Protein AF-A0A833VYM0-F1 (afdb_monomer_lite)

Organism: NCBI:txid561572

pLDDT: mean 76.88, std 23.68, range [31.23, 98.25]

Foldseek 3Di:
DVLVLLVVLLVLLVVQCVVQQAHHDPCPDPSLLVNLVSLLVLLVLLLDPVSLVCLCVRPSSVVSLLVLLVCLLSYYLDPSSLSVLLSNLSSLLSNLQDPSSLVSCLVSPSLLVLQSQLPDPPHDPSSVLSSLSSVLSSLAVDDDVVSLVVNVVRHPLVSLVVQLPDPPVPSVVSSCVQNPPDDDDDSRSDHDDDDPPCSCVVVVVCCVVVVVVCVVVVVVVVVVVVVPDPVVPVVPPVPD

Radius of gyration: 19.09 Å; chains: 1; bounding box: 49×31×54 Å

Sequence (240 aa):
MIGEFLSITDGSFVAFINTYRNAFPPTCNVEYQFIIGLLGIVTNISATPEGREFLITDTNGKAFVQKMVKLMPTLPLSQGSLSLKRLMLMIFYNVSMNKTGLQYLFESRVSDVLDCYLRNNSLPDETQFLCLRVLQSMTYGLMNPKYIQDLTNTLPISRIENIATSNKNEMSAVAKQLAFPAEGHEFHILRLHRYHNDEISLAFVTLRTVEYRFALCSYKIKAIVRDNRFIGSILFNANS

Secondary structure (DSSP, 8-state):
-HHHHHHHHHHHHHHHHHHHTT-PPPTT-HHHHHHHHHHHHHHHHHHSHHHHHHHHHSHHHHHHHHHHHHHGGGS-SSHHHHHHHHHHHHHHHHHHTSHHHHHHHHHTTHHHHHHHHHT-TTS-HHHHHHHHHHHHHHHTT---HHHHHHHHHHS-HHHHHHHHTSS-HHHHHHHHHHH---SSSTT--------TTTTTHHHHHHHHHHHHHHHHHHHHHHHHHHSTTSHHHHHSSS--

Structure (mmCIF, N/CA/C/O backbone):
data_AF-A0A833VYM0-F1
#
_entry.id   AF-A0A833VYM0-F1
#
loop_
_atom_site.group_PDB
_atom_site.id
_atom_site.type_symbol
_atom_site.label_atom_id
_atom_site.label_alt_id
_atom_site.label_comp_id
_atom_site.label_asym_id
_atom_site.label_entity_id
_atom_site.label_seq_id
_atom_site.pdbx_PDB_ins_code
_atom_site.Cartn_x
_atom_site.Cartn_y
_atom_site.Cartn_z
_atom_site.occupancy
_atom_site.B_iso_or_equiv
_atom_site.auth_seq_id
_atom_site.auth_comp_id
_atom_site.auth_asym_id
_atom_site.auth_atom_id
_atom_site.pdbx_PDB_model_num
ATOM 1 N N . MET A 1 1 ? -0.446 5.293 -22.878 1.00 79.94 1 MET A N 1
ATOM 2 C CA . MET A 1 1 ? 0.389 6.194 -22.054 1.00 79.94 1 MET A CA 1
ATOM 3 C C . MET A 1 1 ? 0.428 5.817 -20.565 1.00 79.94 1 MET A C 1
ATOM 5 O O . MET A 1 1 ? 1.472 5.349 -20.139 1.00 79.94 1 MET A O 1
ATOM 9 N N . ILE A 1 2 ? -0.644 5.949 -19.756 1.00 86.00 2 ILE A N 1
ATOM 10 C CA . ILE A 1 2 ? -0.570 5.595 -18.309 1.00 86.00 2 ILE A CA 1
ATOM 11 C C . ILE A 1 2 ? -0.467 4.075 -18.084 1.00 86.00 2 ILE A C 1
ATOM 13 O O . ILE A 1 2 ? 0.382 3.633 -17.318 1.00 86.00 2 ILE A O 1
ATOM 17 N N . GLY A 1 3 ? -1.263 3.261 -18.786 1.00 87.06 3 GLY A N 1
ATOM 18 C CA . GLY A 1 3 ? -1.180 1.795 -18.676 1.00 87.06 3 GLY A CA 1
ATOM 19 C C . GLY A 1 3 ? 0.197 1.232 -19.063 1.00 87.06 3 GLY A C 1
ATOM 20 O O . GLY A 1 3 ? 0.728 0.365 -18.376 1.00 87.06 3 GLY A O 1
ATOM 21 N N . GLU A 1 4 ? 0.828 1.777 -20.107 1.00 91.50 4 GLU A N 1
ATOM 22 C CA . GLU A 1 4 ? 2.196 1.410 -20.515 1.00 91.50 4 GLU A CA 1
ATOM 23 C C . GLU A 1 4 ? 3.226 1.812 -19.456 1.00 91.50 4 GLU A C 1
ATOM 25 O O . GLU A 1 4 ? 4.107 1.023 -19.122 1.00 91.50 4 GLU A O 1
ATOM 30 N N . PHE A 1 5 ? 3.089 3.009 -18.874 1.00 94.81 5 PHE A N 1
ATOM 31 C CA . PHE A 1 5 ? 3.921 3.432 -17.750 1.00 94.81 5 PHE A CA 1
ATOM 32 C C . PHE A 1 5 ? 3.795 2.470 -16.559 1.00 94.81 5 PHE A C 1
ATOM 34 O O . PHE A 1 5 ? 4.811 2.094 -15.972 1.00 94.81 5 PHE A O 1
ATOM 41 N N . LEU A 1 6 ? 2.577 2.030 -16.223 1.00 95.62 6 LEU A N 1
ATOM 42 C CA . LEU A 1 6 ? 2.351 1.044 -15.163 1.00 95.62 6 LEU A CA 1
ATOM 43 C C . LEU A 1 6 ? 2.986 -0.306 -15.507 1.00 95.62 6 LEU A C 1
ATOM 45 O O . LEU A 1 6 ? 3.606 -0.910 -14.639 1.00 95.62 6 LEU A O 1
ATOM 49 N N . SER A 1 7 ? 2.921 -0.741 -16.768 1.00 95.19 7 SER A N 1
ATOM 50 C CA . SER A 1 7 ? 3.589 -1.965 -17.226 1.00 95.19 7 SER A CA 1
ATOM 51 C C . SER A 1 7 ? 5.116 -1.882 -17.110 1.00 95.19 7 SER A C 1
ATOM 53 O O . SER A 1 7 ? 5.750 -2.832 -16.654 1.00 95.19 7 SER A O 1
ATOM 55 N N . ILE A 1 8 ? 5.723 -0.754 -17.494 1.00 96.06 8 ILE A N 1
ATOM 56 C CA . ILE A 1 8 ? 7.173 -0.528 -17.357 1.00 96.06 8 ILE A CA 1
ATOM 57 C C . ILE A 1 8 ? 7.561 -0.481 -15.878 1.00 96.06 8 ILE A C 1
ATOM 59 O O . ILE A 1 8 ? 8.573 -1.062 -15.475 1.00 96.06 8 ILE A O 1
ATOM 63 N N . THR A 1 9 ? 6.749 0.197 -15.068 1.00 96.88 9 THR A N 1
ATOM 64 C CA . THR A 1 9 ? 6.972 0.321 -13.628 1.00 96.88 9 THR A CA 1
ATOM 65 C C . THR A 1 9 ? 6.904 -1.033 -12.941 1.00 96.88 9 THR A C 1
ATOM 67 O O . THR A 1 9 ? 7.787 -1.354 -12.151 1.00 96.88 9 THR A O 1
ATOM 70 N N . ASP A 1 10 ? 5.914 -1.849 -13.287 1.00 96.31 10 ASP A N 1
ATOM 71 C CA . ASP A 1 10 ? 5.762 -3.210 -12.792 1.00 96.31 10 ASP A CA 1
ATOM 72 C C . ASP A 1 10 ? 6.979 -4.080 -13.128 1.00 96.31 10 ASP A C 1
ATOM 74 O O . ASP A 1 10 ? 7.599 -4.642 -12.222 1.00 96.31 10 ASP A O 1
ATOM 78 N N . GLY A 1 11 ? 7.382 -4.125 -14.403 1.00 95.94 11 GLY A N 1
ATOM 79 C CA . GLY A 1 11 ? 8.550 -4.894 -14.835 1.00 95.94 11 GLY A CA 1
ATOM 80 C C . GLY A 1 11 ? 9.836 -4.454 -14.129 1.00 95.94 11 GLY A C 1
ATOM 81 O O . GLY A 1 11 ? 10.583 -5.288 -13.616 1.00 95.94 11 GLY A O 1
ATOM 82 N N . SER A 1 12 ? 10.055 -3.140 -14.030 1.00 97.06 12 SER A N 1
ATOM 83 C CA . SER A 1 12 ? 11.235 -2.560 -13.373 1.00 97.06 12 SER A CA 1
ATOM 84 C C . SER A 1 12 ? 11.247 -2.845 -11.870 1.00 97.06 12 SER A C 1
ATOM 86 O O . SER A 1 12 ? 12.274 -3.241 -11.321 1.00 97.06 12 SER A O 1
ATOM 88 N N . PHE A 1 13 ? 10.103 -2.682 -11.200 1.00 96.56 13 PHE A N 1
ATOM 89 C CA . PHE A 1 13 ? 9.956 -2.956 -9.773 1.00 96.56 13 PHE A CA 1
ATOM 90 C C . PHE A 1 13 ? 10.224 -4.430 -9.471 1.00 96.56 13 PHE A C 1
ATOM 92 O O . PHE A 1 13 ? 11.045 -4.737 -8.611 1.00 96.56 13 PHE A O 1
ATOM 99 N N . VAL A 1 14 ? 9.597 -5.349 -10.209 1.00 95.12 14 VAL A N 1
ATOM 100 C CA . VAL A 1 14 ? 9.786 -6.792 -10.011 1.00 95.12 14 VAL A CA 1
ATOM 101 C C . VAL A 1 14 ? 11.234 -7.200 -10.269 1.00 95.12 14 VAL A C 1
ATOM 103 O O . VAL A 1 14 ? 11.805 -7.931 -9.458 1.00 95.12 14 VAL A O 1
ATOM 106 N N . ALA A 1 15 ? 11.852 -6.706 -11.346 1.00 96.38 15 ALA A N 1
ATOM 107 C CA . ALA A 1 15 ? 13.260 -6.967 -11.631 1.00 96.38 15 ALA A CA 1
ATOM 108 C C . ALA A 1 15 ? 14.155 -6.499 -10.476 1.00 96.38 15 ALA A C 1
ATOM 110 O O . ALA A 1 15 ? 14.977 -7.267 -9.983 1.00 96.38 15 ALA A O 1
ATOM 111 N N . PHE A 1 16 ? 13.933 -5.285 -9.969 1.00 95.56 16 PHE A N 1
ATOM 112 C CA . PHE A 1 16 ? 14.689 -4.739 -8.848 1.00 95.56 16 PHE A CA 1
ATOM 113 C C . PHE A 1 16 ? 14.557 -5.585 -7.573 1.00 95.56 16 PHE A C 1
ATOM 115 O O . PHE A 1 16 ? 15.565 -5.951 -6.966 1.00 95.56 16 PHE A O 1
ATOM 122 N N . ILE A 1 17 ? 13.330 -5.951 -7.183 1.00 94.12 17 ILE A N 1
ATOM 123 C CA . ILE A 1 17 ? 13.104 -6.809 -6.009 1.00 94.12 17 ILE A CA 1
ATOM 124 C C . ILE A 1 17 ? 13.780 -8.174 -6.197 1.00 94.12 17 ILE A C 1
ATOM 126 O O . ILE A 1 17 ? 14.417 -8.673 -5.269 1.00 94.12 17 ILE A O 1
ATOM 130 N N . ASN A 1 18 ? 13.704 -8.759 -7.394 1.00 93.31 18 ASN A N 1
ATOM 131 C CA . ASN A 1 18 ? 14.302 -10.060 -7.693 1.00 93.31 18 ASN A CA 1
ATOM 132 C C . ASN A 1 18 ? 15.832 -10.049 -7.718 1.00 93.31 18 ASN A C 1
ATOM 134 O O . ASN A 1 18 ? 16.427 -11.072 -7.369 1.00 93.31 18 ASN A O 1
ATOM 138 N N . THR A 1 19 ? 16.446 -8.934 -8.112 1.00 94.38 19 THR A N 1
ATOM 139 C CA . THR A 1 19 ? 17.903 -8.750 -8.122 1.00 94.38 19 THR A CA 1
ATOM 140 C C . THR A 1 19 ? 18.449 -8.605 -6.706 1.00 94.38 19 THR A C 1
ATOM 142 O O . THR A 1 19 ? 19.412 -9.278 -6.347 1.00 94.38 19 THR A O 1
ATOM 145 N N . TYR A 1 20 ? 17.826 -7.763 -5.876 1.00 91.06 20 TYR A N 1
ATOM 146 C CA . TYR A 1 20 ? 18.384 -7.415 -4.567 1.00 91.06 20 TYR A CA 1
ATOM 147 C C . TYR A 1 20 ? 17.872 -8.282 -3.414 1.00 91.06 20 TYR A C 1
ATOM 149 O O . TYR A 1 20 ? 18.618 -8.497 -2.460 1.00 91.06 20 TYR A O 1
ATOM 157 N N . ARG A 1 21 ? 16.637 -8.802 -3.501 1.00 84.00 21 ARG A N 1
ATOM 158 C CA . ARG A 1 21 ? 15.927 -9.685 -2.547 1.00 84.00 21 ARG A CA 1
ATOM 159 C C . ARG A 1 21 ? 16.104 -9.321 -1.069 1.00 84.00 21 ARG A C 1
ATOM 161 O O . ARG A 1 21 ? 15.229 -8.710 -0.465 1.00 84.00 21 ARG A O 1
ATOM 168 N N . ASN A 1 22 ? 17.246 -9.699 -0.501 1.00 82.94 22 ASN A N 1
ATOM 169 C CA . ASN A 1 22 ? 17.574 -9.610 0.919 1.00 82.94 22 ASN A CA 1
ATOM 170 C C . ASN A 1 22 ? 18.452 -8.396 1.265 1.00 82.94 22 ASN A C 1
ATOM 172 O O . ASN A 1 22 ? 18.482 -7.976 2.420 1.00 82.94 22 ASN A O 1
ATOM 176 N N . ALA A 1 23 ? 19.153 -7.816 0.288 1.00 88.38 23 ALA A N 1
ATOM 177 C CA . ALA A 1 23 ? 20.122 -6.745 0.495 1.00 88.38 23 ALA A CA 1
ATOM 178 C C . ALA A 1 23 ? 19.931 -5.636 -0.545 1.00 88.38 23 ALA A C 1
ATOM 180 O O . ALA A 1 23 ? 20.491 -5.666 -1.637 1.00 88.38 23 ALA A O 1
ATOM 181 N N . PHE A 1 24 ? 19.116 -4.644 -0.187 1.00 90.12 24 PHE A N 1
ATOM 182 C CA . PHE A 1 24 ? 18.874 -3.475 -1.030 1.00 90.12 24 PHE A CA 1
ATOM 183 C C . PHE A 1 24 ? 20.145 -2.627 -1.145 1.00 90.12 24 PHE A C 1
ATOM 185 O O . PHE A 1 24 ? 20.871 -2.488 -0.154 1.00 90.12 24 PHE A O 1
ATOM 192 N N . PRO A 1 25 ? 20.405 -2.029 -2.320 1.00 90.56 25 PRO A N 1
ATOM 193 C CA . PRO A 1 25 ? 21.568 -1.181 -2.503 1.00 90.56 25 PRO A CA 1
ATOM 194 C C . PRO A 1 25 ? 21.417 0.101 -1.662 1.00 90.56 25 PRO A C 1
ATOM 196 O O . PRO A 1 25 ? 20.306 0.445 -1.235 1.00 90.56 25 PRO A O 1
ATOM 199 N N . PRO A 1 26 ? 22.513 0.843 -1.421 1.00 89.25 26 PRO A N 1
ATOM 200 C CA . PRO A 1 26 ? 22.453 2.125 -0.729 1.00 89.25 26 PRO A CA 1
ATOM 201 C C . PRO A 1 26 ? 21.445 3.070 -1.380 1.00 89.25 26 PRO A C 1
ATOM 203 O O . PRO A 1 26 ? 21.280 3.075 -2.597 1.00 89.25 26 PRO A O 1
ATOM 206 N N . THR A 1 27 ? 20.817 3.942 -0.593 1.00 88.88 27 THR A N 1
ATOM 207 C CA . THR A 1 27 ? 19.772 4.833 -1.117 1.00 88.88 27 THR A CA 1
ATOM 208 C C . THR A 1 27 ? 20.293 5.832 -2.152 1.00 88.88 27 THR A C 1
ATOM 210 O O . THR A 1 27 ? 19.502 6.372 -2.910 1.00 88.88 27 THR A O 1
ATOM 213 N N . CYS A 1 28 ? 21.603 6.074 -2.243 1.00 87.25 28 CYS A N 1
ATOM 214 C CA . CYS A 1 28 ? 22.209 6.893 -3.295 1.00 87.25 28 CYS A CA 1
ATOM 215 C C . CYS A 1 28 ? 22.393 6.163 -4.640 1.00 87.25 28 CYS A C 1
ATOM 217 O O . CYS A 1 28 ? 22.749 6.813 -5.623 1.00 87.25 28 CYS A O 1
ATOM 219 N N . ASN A 1 29 ? 22.161 4.848 -4.696 1.00 92.69 29 ASN A N 1
ATOM 220 C CA . ASN A 1 29 ? 22.265 4.052 -5.915 1.00 92.69 29 ASN A CA 1
ATOM 221 C C . ASN A 1 29 ? 21.233 4.507 -6.966 1.00 92.69 29 ASN A C 1
ATOM 223 O O . ASN A 1 29 ? 20.092 4.838 -6.638 1.00 92.69 29 ASN A O 1
ATOM 227 N N . VAL A 1 30 ? 21.645 4.522 -8.236 1.00 93.94 30 VAL A N 1
ATOM 228 C CA . VAL A 1 30 ? 20.828 5.038 -9.346 1.00 93.94 30 VAL A CA 1
ATOM 229 C C . VAL A 1 30 ? 19.592 4.174 -9.597 1.00 93.94 30 VAL A C 1
ATOM 231 O O . VAL A 1 30 ? 18.509 4.725 -9.763 1.00 93.94 30 VAL A O 1
ATOM 234 N N . GLU A 1 31 ? 19.717 2.847 -9.560 1.00 94.12 31 GLU A N 1
ATOM 235 C CA . GLU A 1 31 ? 18.587 1.922 -9.732 1.00 94.12 31 GLU A CA 1
ATOM 236 C C . GLU A 1 31 ? 17.588 2.065 -8.584 1.00 94.12 31 GLU A C 1
ATOM 238 O O . GLU A 1 31 ? 16.381 2.133 -8.807 1.00 94.12 31 GLU A O 1
ATOM 243 N N . TYR A 1 32 ? 18.086 2.210 -7.354 1.00 94.19 32 TYR A N 1
ATOM 244 C CA . TYR A 1 32 ? 17.238 2.491 -6.198 1.00 94.19 32 TYR A CA 1
ATOM 245 C C . TYR A 1 32 ? 16.444 3.789 -6.377 1.00 94.19 32 TYR A C 1
ATOM 247 O O . TYR A 1 32 ? 15.227 3.811 -6.196 1.00 94.19 32 TYR A O 1
ATOM 255 N N . GLN A 1 33 ? 17.124 4.879 -6.748 1.00 94.19 33 GLN A N 1
ATOM 256 C CA . GLN A 1 33 ? 16.479 6.172 -6.983 1.00 94.19 33 GLN A CA 1
ATOM 257 C C . GLN A 1 33 ? 15.486 6.115 -8.144 1.00 94.19 33 GLN A C 1
ATOM 259 O O . GLN A 1 33 ? 14.430 6.742 -8.069 1.00 94.19 33 GLN A O 1
ATOM 264 N N . PHE A 1 34 ? 15.791 5.332 -9.178 1.00 95.31 34 PHE A N 1
ATOM 265 C CA . PHE A 1 34 ? 14.893 5.097 -10.297 1.00 95.31 34 PHE A CA 1
ATOM 266 C C . PHE A 1 34 ? 13.597 4.415 -9.838 1.00 95.31 34 PHE A C 1
ATOM 268 O O . PHE A 1 34 ? 12.518 4.960 -10.066 1.00 95.31 34 PHE A O 1
ATOM 275 N N . ILE A 1 35 ? 13.679 3.300 -9.102 1.00 96.62 35 ILE A N 1
ATOM 276 C CA . ILE A 1 35 ? 12.490 2.586 -8.605 1.00 96.62 35 ILE A CA 1
ATOM 277 C C . ILE A 1 35 ? 11.674 3.426 -7.621 1.00 96.62 35 ILE A C 1
ATOM 279 O O . ILE A 1 35 ? 10.446 3.457 -7.709 1.00 96.62 35 ILE A O 1
ATOM 283 N N . ILE A 1 36 ? 12.335 4.149 -6.715 1.00 94.44 36 ILE A N 1
ATOM 284 C CA . ILE A 1 36 ? 11.660 5.090 -5.814 1.00 94.44 36 ILE A CA 1
ATOM 285 C C . ILE A 1 36 ? 10.934 6.183 -6.604 1.00 94.44 36 ILE A C 1
ATOM 287 O O . ILE A 1 36 ? 9.804 6.525 -6.263 1.00 94.44 36 ILE A O 1
ATOM 291 N N . GLY A 1 37 ? 11.551 6.705 -7.667 1.00 92.94 37 GLY A N 1
ATOM 292 C CA . GLY A 1 37 ? 10.935 7.690 -8.552 1.00 92.94 37 GLY A CA 1
ATOM 293 C C . GLY A 1 37 ? 9.676 7.155 -9.233 1.00 92.94 37 GLY A C 1
ATOM 294 O O . GLY A 1 37 ? 8.641 7.817 -9.198 1.00 92.94 37 GLY A O 1
ATOM 295 N N . LEU A 1 38 ? 9.735 5.939 -9.787 1.00 96.81 38 LEU A N 1
ATOM 296 C CA . LEU A 1 38 ? 8.579 5.299 -10.421 1.00 96.81 38 LEU A CA 1
ATOM 297 C C . LEU A 1 38 ? 7.432 5.075 -9.428 1.00 96.81 38 LEU A C 1
ATOM 299 O O . LEU A 1 38 ? 6.297 5.461 -9.707 1.00 96.81 38 LEU A O 1
ATOM 303 N N . LEU A 1 39 ? 7.721 4.518 -8.246 1.00 96.12 39 LEU A N 1
ATOM 304 C CA . LEU A 1 39 ? 6.706 4.342 -7.205 1.00 96.12 39 LEU A CA 1
ATOM 305 C C . LEU A 1 39 ? 6.140 5.678 -6.721 1.00 96.12 39 LEU A C 1
ATOM 307 O O . LEU A 1 39 ? 4.935 5.772 -6.527 1.00 96.12 39 LEU A O 1
ATOM 311 N N . GLY A 1 40 ? 6.967 6.718 -6.594 1.00 92.50 40 GLY A N 1
ATOM 312 C CA . GLY A 1 40 ? 6.512 8.062 -6.240 1.00 92.50 40 GLY A CA 1
ATOM 313 C C . GLY A 1 40 ? 5.532 8.650 -7.261 1.00 92.50 40 GLY A C 1
ATOM 314 O O . GLY A 1 40 ? 4.539 9.265 -6.875 1.00 92.50 40 GLY A O 1
ATOM 315 N N . ILE A 1 41 ? 5.748 8.412 -8.559 1.00 93.25 41 ILE A N 1
ATOM 316 C CA . ILE A 1 41 ? 4.790 8.803 -9.605 1.00 93.25 41 ILE A CA 1
ATOM 317 C C . ILE A 1 41 ? 3.471 8.043 -9.430 1.00 93.25 41 ILE A C 1
ATOM 319 O O . ILE A 1 41 ? 2.412 8.662 -9.476 1.00 93.25 41 ILE A O 1
ATOM 323 N N . VAL A 1 42 ? 3.511 6.730 -9.182 1.00 95.44 42 VAL A N 1
ATOM 324 C CA . VAL A 1 42 ? 2.291 5.935 -8.948 1.00 95.44 42 VAL A CA 1
ATOM 325 C C . VAL A 1 42 ? 1.558 6.397 -7.686 1.00 95.44 42 VAL A C 1
ATOM 327 O O . VAL A 1 42 ? 0.332 6.511 -7.701 1.00 95.44 42 VAL A O 1
ATOM 330 N N . THR A 1 43 ? 2.282 6.748 -6.619 1.00 92.38 43 THR A N 1
ATOM 331 C CA . THR A 1 43 ? 1.699 7.367 -5.423 1.00 92.38 43 THR A CA 1
ATOM 332 C C . THR A 1 43 ? 0.964 8.660 -5.780 1.00 92.38 43 THR A C 1
ATOM 334 O O . THR A 1 43 ? -0.194 8.809 -5.392 1.00 92.38 43 THR A O 1
ATOM 337 N N . ASN A 1 44 ? 1.565 9.544 -6.582 1.00 89.69 44 ASN A N 1
ATOM 338 C CA . ASN A 1 44 ? 0.916 10.781 -7.031 1.00 89.69 44 ASN A CA 1
ATOM 339 C C . ASN A 1 44 ? -0.309 10.522 -7.920 1.00 89.69 44 ASN A C 1
ATOM 341 O O . ASN A 1 44 ? -1.331 11.173 -7.733 1.00 89.69 44 ASN A O 1
ATOM 345 N N . ILE A 1 45 ? -0.241 9.552 -8.842 1.00 89.81 45 ILE A N 1
ATOM 346 C CA . ILE A 1 45 ? -1.396 9.143 -9.660 1.00 89.81 45 ILE A CA 1
ATOM 347 C C . ILE A 1 45 ? -2.538 8.686 -8.749 1.00 89.81 45 ILE A C 1
ATOM 349 O O . ILE A 1 45 ? -3.664 9.143 -8.895 1.00 89.81 45 ILE A O 1
ATOM 353 N N . SER A 1 46 ? -2.258 7.827 -7.766 1.00 94.12 46 SER A N 1
ATOM 354 C CA . SER A 1 46 ? -3.291 7.338 -6.845 1.00 94.12 46 SER A CA 1
ATOM 355 C C . SER A 1 46 ? -3.872 8.430 -5.930 1.00 94.12 46 SER A C 1
ATOM 357 O O . SER A 1 46 ? -4.951 8.252 -5.373 1.00 94.12 46 SER A O 1
ATOM 359 N N . ALA A 1 47 ? -3.203 9.572 -5.762 1.00 87.75 47 ALA A N 1
ATOM 360 C CA . ALA A 1 47 ? -3.692 10.626 -4.877 1.00 87.75 47 ALA A CA 1
ATOM 361 C C . ALA A 1 47 ? -4.984 11.291 -5.395 1.00 87.75 47 ALA A C 1
ATOM 363 O O . ALA A 1 47 ? -5.786 11.764 -4.591 1.00 87.75 47 ALA A O 1
ATOM 364 N N . THR A 1 48 ? -5.236 11.290 -6.710 1.00 86.12 48 THR A N 1
ATOM 365 C CA . THR A 1 48 ? -6.464 11.862 -7.288 1.00 86.12 48 THR A CA 1
ATOM 366 C C . THR A 1 48 ? -7.566 10.809 -7.450 1.00 86.12 48 THR A C 1
ATOM 368 O O . THR A 1 48 ? -7.245 9.633 -7.651 1.00 86.12 48 THR A O 1
ATOM 371 N N . PRO A 1 49 ? -8.862 11.183 -7.373 1.00 86.31 49 PRO A N 1
ATOM 372 C CA . PRO A 1 49 ? -9.979 10.249 -7.546 1.00 86.31 49 PRO A CA 1
ATOM 373 C C . PRO A 1 49 ? -9.936 9.466 -8.854 1.00 86.31 49 PRO A C 1
ATOM 375 O O . PRO A 1 49 ? -10.110 8.246 -8.850 1.00 86.31 49 PRO A O 1
ATOM 378 N N . GLU A 1 50 ? -9.649 10.149 -9.958 1.00 90.94 50 GLU A N 1
ATOM 379 C CA . GLU A 1 50 ? -9.588 9.560 -11.293 1.00 90.94 50 GLU A CA 1
ATOM 380 C C . GLU A 1 50 ? -8.391 8.618 -11.416 1.00 90.94 50 GLU A C 1
ATOM 382 O O . GLU A 1 50 ? -8.501 7.539 -11.994 1.00 90.94 50 GLU A O 1
ATOM 387 N N . GLY A 1 51 ? -7.245 9.001 -10.845 1.00 93.62 51 GLY A N 1
ATOM 388 C CA . GLY A 1 51 ? -6.023 8.217 -10.935 1.00 93.62 51 GLY A CA 1
ATOM 389 C C . GLY A 1 51 ? -6.076 6.936 -10.103 1.00 93.62 51 GLY A C 1
ATOM 390 O O . GLY A 1 51 ? -5.664 5.883 -10.594 1.00 93.62 51 GLY A O 1
ATOM 391 N N . ARG A 1 52 ? -6.643 6.968 -8.886 1.00 93.75 52 ARG A N 1
ATOM 392 C CA . ARG A 1 52 ? -6.864 5.734 -8.107 1.00 93.75 52 ARG A CA 1
ATOM 393 C C . ARG A 1 52 ? -7.950 4.841 -8.687 1.00 93.75 52 ARG A C 1
ATOM 395 O O . ARG A 1 52 ? -7.783 3.630 -8.614 1.00 93.75 52 ARG A O 1
ATOM 402 N N . GLU A 1 53 ? -9.006 5.394 -9.289 1.00 94.81 53 GLU A N 1
ATOM 403 C CA . GLU A 1 53 ? -10.007 4.579 -9.991 1.00 94.81 53 GLU A CA 1
ATOM 404 C C . GLU A 1 53 ? -9.401 3.919 -11.235 1.00 94.81 53 GLU A C 1
ATOM 406 O O . GLU A 1 53 ? -9.578 2.722 -11.457 1.00 94.81 53 GLU A O 1
ATOM 411 N N . PHE A 1 54 ? -8.607 4.662 -12.011 1.00 95.88 54 PHE A N 1
ATOM 412 C CA . PHE A 1 54 ? -7.867 4.103 -13.140 1.00 95.88 54 PHE A CA 1
ATOM 413 C C . PHE A 1 54 ? -6.940 2.966 -12.691 1.00 95.88 54 PHE A C 1
ATOM 415 O O . PHE A 1 54 ? -6.932 1.900 -13.302 1.00 95.88 54 PHE A O 1
ATOM 422 N N . LEU A 1 55 ? -6.205 3.152 -11.588 1.00 96.19 55 LEU A N 1
ATOM 423 C CA . LEU A 1 55 ? -5.247 2.165 -11.087 1.00 96.19 55 LEU A CA 1
ATOM 424 C C . LEU A 1 55 ? -5.887 0.801 -10.779 1.00 96.19 55 LEU A C 1
ATOM 426 O O . LEU A 1 55 ? -5.214 -0.212 -10.926 1.00 96.19 55 LEU A O 1
ATOM 430 N N . ILE A 1 56 ? -7.158 0.749 -10.369 1.00 97.25 56 ILE A N 1
ATOM 431 C CA . ILE A 1 56 ? -7.838 -0.514 -10.027 1.00 97.25 56 ILE A CA 1
ATOM 432 C C . ILE A 1 56 ? -8.746 -1.069 -11.134 1.00 97.25 56 ILE A C 1
ATOM 434 O O . ILE A 1 56 ? -9.173 -2.222 -11.040 1.00 97.25 56 ILE A O 1
ATOM 438 N N . THR A 1 57 ? -9.032 -0.281 -12.173 1.00 95.06 57 THR A N 1
ATOM 439 C CA . THR A 1 57 ? -9.854 -0.692 -13.325 1.00 95.06 57 THR A CA 1
ATOM 440 C C . THR A 1 57 ? -8.994 -1.100 -14.519 1.00 95.06 57 THR A C 1
ATOM 442 O O . THR A 1 57 ? -9.374 -2.002 -15.265 1.00 95.06 57 THR A O 1
ATOM 445 N N . ASP A 1 58 ? -7.813 -0.499 -14.675 1.00 96.25 58 ASP A N 1
ATOM 446 C CA . ASP A 1 58 ? -6.814 -0.909 -15.657 1.00 96.25 58 ASP A CA 1
ATOM 447 C C . ASP A 1 58 ? -6.164 -2.247 -15.269 1.00 96.25 58 ASP A C 1
ATOM 449 O O . ASP A 1 58 ? -5.835 -2.501 -14.108 1.00 96.25 58 ASP A O 1
ATOM 453 N N . THR A 1 59 ? -5.934 -3.110 -16.262 1.00 95.81 59 THR A N 1
ATOM 454 C CA . THR A 1 59 ? -5.379 -4.454 -16.026 1.00 95.81 59 THR A CA 1
ATOM 455 C C . THR A 1 59 ? -3.950 -4.397 -15.480 1.00 95.81 59 THR A C 1
ATOM 457 O O . THR A 1 59 ? -3.617 -5.159 -14.568 1.00 95.81 59 THR A O 1
ATOM 460 N N . ASN A 1 60 ? -3.114 -3.481 -15.983 1.00 95.88 60 ASN A N 1
ATOM 461 C CA . ASN A 1 60 ? -1.730 -3.345 -15.525 1.00 95.88 60 ASN A CA 1
ATOM 462 C C . ASN A 1 60 ? -1.685 -2.735 -14.126 1.00 95.88 60 ASN A C 1
ATOM 464 O O . ASN A 1 60 ? -0.963 -3.233 -13.264 1.00 95.88 60 ASN A O 1
ATOM 468 N N . GLY A 1 61 ? -2.495 -1.705 -13.874 1.00 96.50 61 GLY A N 1
ATOM 469 C CA . GLY A 1 61 ? -2.619 -1.098 -12.550 1.00 96.50 61 GLY A CA 1
ATOM 470 C C . GLY A 1 61 ? -3.066 -2.093 -11.482 1.00 96.50 61 GLY A C 1
ATOM 471 O O . GLY A 1 61 ? -2.401 -2.247 -10.452 1.00 96.50 61 GLY A O 1
ATOM 472 N N . LYS A 1 62 ? -4.133 -2.848 -11.765 1.00 96.50 62 LYS A N 1
ATOM 473 C CA . LYS A 1 62 ? -4.675 -3.856 -10.853 1.00 96.50 62 LYS A CA 1
ATOM 474 C C . LYS A 1 62 ? -3.629 -4.926 -10.541 1.00 96.50 62 LYS A C 1
ATOM 476 O O . LYS A 1 62 ? -3.360 -5.205 -9.368 1.00 96.50 62 LYS A O 1
ATOM 481 N N . ALA A 1 63 ? -2.987 -5.478 -11.574 1.00 96.12 63 ALA A N 1
ATOM 482 C CA . ALA A 1 63 ? -1.925 -6.471 -11.422 1.00 96.12 63 ALA A CA 1
ATOM 483 C C . ALA A 1 63 ? -0.733 -5.931 -10.614 1.00 96.12 63 ALA A C 1
ATOM 485 O O . ALA A 1 63 ? -0.181 -6.649 -9.775 1.00 96.12 63 ALA A O 1
ATOM 486 N N . PHE A 1 64 ? -0.365 -4.666 -10.824 1.00 97.62 64 PHE A N 1
ATOM 487 C CA . PHE A 1 64 ? 0.736 -4.027 -10.117 1.00 97.62 64 PHE A CA 1
ATOM 488 C C . PHE A 1 64 ? 0.444 -3.865 -8.621 1.00 97.62 64 PHE A C 1
ATOM 490 O O . PHE A 1 64 ? 1.250 -4.286 -7.788 1.00 97.62 64 PHE A O 1
ATOM 497 N N . VAL A 1 65 ? -0.742 -3.361 -8.258 1.00 98.00 65 VAL A N 1
ATOM 498 C CA . VAL A 1 65 ? -1.172 -3.286 -6.852 1.00 98.00 65 VAL A CA 1
ATOM 499 C C . VAL A 1 65 ? -1.198 -4.684 -6.228 1.00 98.00 65 VAL A C 1
ATOM 501 O O . VAL A 1 65 ? -0.683 -4.863 -5.128 1.00 98.00 65 VAL A O 1
ATOM 504 N N . GLN A 1 66 ? -1.687 -5.709 -6.937 1.00 97.56 66 GLN A N 1
ATOM 505 C CA . GLN A 1 66 ? -1.684 -7.085 -6.417 1.00 97.56 66 GLN A CA 1
ATOM 506 C C . GLN A 1 66 ? -0.274 -7.589 -6.097 1.00 97.56 66 GLN A C 1
ATOM 508 O O . GLN A 1 66 ? -0.048 -8.246 -5.079 1.00 97.56 66 GLN A O 1
ATOM 513 N N . LYS A 1 67 ? 0.686 -7.305 -6.982 1.00 96.44 67 LYS A N 1
ATOM 514 C CA . LYS A 1 67 ? 2.088 -7.676 -6.780 1.00 96.44 67 LYS A CA 1
ATOM 515 C C . LYS A 1 67 ? 2.687 -6.942 -5.595 1.00 96.44 67 LYS A C 1
ATOM 517 O O . LYS A 1 67 ? 3.416 -7.569 -4.834 1.00 96.44 67 LYS A O 1
ATOM 522 N N . MET A 1 68 ? 2.343 -5.670 -5.386 1.00 97.19 68 MET A N 1
ATOM 523 C CA . MET A 1 68 ? 2.752 -4.959 -4.175 1.00 97.19 68 MET A CA 1
ATOM 524 C C . MET A 1 68 ? 2.275 -5.676 -2.915 1.00 97.19 68 MET A C 1
ATOM 526 O O . MET A 1 68 ? 3.080 -5.894 -2.015 1.00 97.19 68 MET A O 1
ATOM 530 N N . VAL A 1 69 ? 1.005 -6.093 -2.866 1.00 97.50 69 VAL A N 1
ATOM 531 C CA . VAL A 1 69 ? 0.456 -6.816 -1.707 1.00 97.50 69 VAL A CA 1
ATOM 532 C C . VAL A 1 69 ? 1.221 -8.117 -1.450 1.00 97.50 69 VAL A C 1
ATOM 534 O O . VAL A 1 69 ? 1.579 -8.406 -0.313 1.00 97.50 69 VAL A O 1
ATOM 537 N N . LYS A 1 70 ? 1.551 -8.867 -2.507 1.00 95.88 70 LYS A N 1
ATOM 538 C CA . LYS A 1 70 ? 2.297 -10.133 -2.399 1.00 95.88 70 LYS A CA 1
ATOM 539 C C . LYS A 1 70 ? 3.764 -9.947 -2.001 1.00 95.88 70 LYS A C 1
ATOM 541 O O . LYS A 1 70 ? 4.291 -10.750 -1.239 1.00 95.88 70 LYS A O 1
ATOM 546 N N . LEU A 1 71 ? 4.432 -8.925 -2.534 1.00 94.62 71 LEU A N 1
ATOM 547 C CA . LEU A 1 71 ? 5.871 -8.712 -2.344 1.00 94.62 71 LEU A CA 1
ATOM 548 C C . LEU A 1 71 ? 6.193 -7.953 -1.060 1.00 94.62 71 LEU A C 1
ATOM 550 O O . LEU A 1 71 ? 7.253 -8.164 -0.484 1.00 94.62 71 LEU A O 1
ATOM 554 N N . MET A 1 72 ? 5.311 -7.066 -0.594 1.00 94.44 72 MET A N 1
ATOM 555 C CA . MET A 1 72 ? 5.595 -6.209 0.558 1.00 94.44 72 MET A CA 1
ATOM 556 C C . MET A 1 72 ? 6.051 -6.994 1.806 1.00 94.44 72 MET A C 1
ATOM 558 O O . MET A 1 72 ? 7.109 -6.641 2.338 1.00 94.44 72 MET A O 1
ATOM 562 N N . PRO A 1 73 ? 5.368 -8.079 2.237 1.00 92.44 73 PRO A N 1
ATOM 563 C CA . PRO A 1 73 ? 5.778 -8.860 3.409 1.00 92.44 73 PRO A CA 1
ATOM 564 C C . PRO A 1 73 ? 7.141 -9.541 3.267 1.00 92.44 73 PRO A C 1
ATOM 566 O O . PRO A 1 73 ? 7.778 -9.842 4.272 1.00 92.44 73 PRO A O 1
ATOM 569 N N . THR A 1 74 ? 7.609 -9.785 2.038 1.00 91.38 74 THR A N 1
ATOM 570 C CA . THR A 1 74 ? 8.885 -10.471 1.795 1.00 91.38 74 THR A CA 1
ATOM 571 C C . THR A 1 74 ? 10.080 -9.520 1.828 1.00 91.38 74 THR A C 1
ATOM 573 O O . THR A 1 74 ? 11.222 -9.969 1.760 1.00 91.38 74 THR A O 1
ATOM 576 N N . LEU A 1 75 ? 9.855 -8.203 1.896 1.00 91.00 75 LEU A N 1
ATOM 577 C CA . LEU A 1 75 ? 10.937 -7.224 1.868 1.00 91.00 75 LEU A CA 1
ATOM 578 C C . LEU A 1 75 ? 11.629 -7.139 3.247 1.00 91.00 75 LEU A C 1
ATOM 580 O O . LEU A 1 75 ? 10.948 -6.910 4.250 1.00 91.00 75 LEU A O 1
ATOM 584 N N . PRO A 1 76 ? 12.974 -7.158 3.327 1.00 89.12 76 PRO A N 1
ATOM 585 C CA . PRO A 1 76 ? 13.726 -7.103 4.593 1.00 89.12 76 PRO A CA 1
ATOM 586 C C . PRO A 1 76 ? 13.467 -5.790 5.330 1.00 89.12 76 PRO A C 1
ATOM 588 O O . PRO A 1 76 ? 13.242 -4.806 4.658 1.00 89.12 76 PRO A O 1
ATOM 591 N N . LEU A 1 77 ? 13.541 -5.682 6.660 1.00 84.56 77 LEU A N 1
ATOM 592 C CA . LEU A 1 77 ? 13.365 -4.398 7.380 1.00 84.56 77 LEU A CA 1
ATOM 593 C C . LEU A 1 77 ? 14.645 -3.540 7.429 1.00 84.56 77 LEU A C 1
ATOM 595 O O . LEU A 1 77 ? 15.035 -3.026 8.472 1.00 84.56 77 LEU A O 1
ATOM 599 N N . SER A 1 78 ? 15.317 -3.381 6.290 1.00 83.69 78 SER A N 1
ATOM 600 C CA . SER A 1 78 ? 16.506 -2.531 6.152 1.00 83.69 78 SER A CA 1
ATOM 601 C C . SER A 1 78 ? 16.145 -1.124 5.668 1.00 83.69 78 SER A C 1
ATOM 603 O O . SER A 1 78 ? 15.093 -0.928 5.056 1.00 83.69 78 SER A O 1
ATOM 605 N N . GLN A 1 79 ? 17.030 -0.143 5.884 1.00 74.25 79 GLN A N 1
ATOM 606 C CA . GLN A 1 79 ? 16.810 1.260 5.490 1.00 74.25 79 GLN A CA 1
ATOM 607 C C . GLN A 1 79 ? 16.376 1.426 4.022 1.00 74.25 79 GLN A C 1
ATOM 609 O O . GLN A 1 79 ? 15.419 2.148 3.753 1.00 74.25 79 GLN A O 1
ATOM 614 N N . GLY A 1 80 ? 17.001 0.707 3.080 1.00 77.38 80 GLY A N 1
ATOM 615 C CA . GLY A 1 80 ? 16.606 0.748 1.664 1.00 77.38 80 GLY A CA 1
ATOM 616 C C . GLY A 1 80 ? 15.186 0.221 1.416 1.00 77.38 80 GLY A C 1
ATOM 617 O O . GLY A 1 80 ? 14.440 0.734 0.596 1.00 77.38 80 GLY A O 1
ATOM 618 N N . SER A 1 81 ? 14.728 -0.765 2.173 1.00 87.00 81 SER A N 1
ATOM 619 C CA . SER A 1 81 ? 13.370 -1.282 1.989 1.00 87.00 81 SER A CA 1
ATOM 620 C C . SER A 1 81 ? 12.271 -0.347 2.519 1.00 87.00 81 SER A C 1
ATOM 622 O O . SER A 1 81 ? 11.121 -0.437 2.086 1.00 87.00 81 SER A O 1
ATOM 624 N N . LEU A 1 82 ? 12.593 0.495 3.513 1.00 90.38 82 LEU A N 1
ATOM 625 C CA . LEU A 1 82 ? 11.589 1.229 4.281 1.00 90.38 82 LEU A CA 1
ATOM 626 C C . LEU A 1 82 ? 10.899 2.270 3.407 1.00 90.38 82 LEU A C 1
ATOM 628 O O . LEU A 1 82 ? 9.681 2.395 3.474 1.00 90.38 82 LEU A O 1
ATOM 632 N N . SER A 1 83 ? 11.642 2.965 2.542 1.00 90.62 83 SER A N 1
ATOM 633 C CA . SER A 1 83 ? 11.042 3.933 1.619 1.00 90.62 83 SER A CA 1
ATOM 634 C C . SER A 1 83 ? 10.088 3.266 0.624 1.00 90.62 83 SER A C 1
ATOM 636 O O . SER A 1 83 ? 9.012 3.801 0.378 1.00 90.62 83 SER A O 1
ATOM 638 N N . LEU A 1 84 ? 10.431 2.079 0.107 1.00 93.19 84 LEU A N 1
ATOM 639 C CA . LEU A 1 84 ? 9.546 1.319 -0.786 1.00 93.19 84 LEU A CA 1
ATOM 640 C C . LEU A 1 84 ? 8.249 0.938 -0.073 1.00 93.19 84 LEU A C 1
ATOM 642 O O . LEU A 1 84 ? 7.164 1.231 -0.564 1.00 93.19 84 LEU A O 1
ATOM 646 N N . LYS A 1 85 ? 8.362 0.363 1.130 1.00 94.44 85 LYS A N 1
ATOM 647 C CA . LYS A 1 85 ? 7.210 -0.016 1.961 1.00 94.44 85 LYS A CA 1
ATOM 648 C C . LYS A 1 85 ? 6.284 1.167 2.237 1.00 94.44 85 LYS A C 1
ATOM 650 O O . LYS A 1 85 ? 5.071 1.012 2.175 1.00 94.44 85 LYS A O 1
ATOM 655 N N . ARG A 1 86 ? 6.841 2.350 2.517 1.00 94.69 86 ARG A N 1
ATOM 656 C CA . ARG A 1 86 ? 6.049 3.567 2.751 1.00 94.69 86 ARG A CA 1
ATOM 657 C C . ARG A 1 86 ? 5.283 3.993 1.505 1.00 94.69 86 ARG A C 1
ATOM 659 O O . ARG A 1 86 ? 4.088 4.229 1.610 1.00 94.69 86 ARG A O 1
ATOM 666 N N . LEU A 1 87 ? 5.923 4.009 0.335 1.00 95.94 87 LEU A N 1
ATOM 667 C CA . LEU A 1 87 ? 5.242 4.330 -0.926 1.00 95.94 87 LEU A CA 1
ATOM 668 C C . LEU A 1 87 ? 4.125 3.325 -1.247 1.00 95.94 87 LEU A C 1
ATOM 670 O O . LEU A 1 87 ? 3.041 3.731 -1.658 1.00 95.94 87 LEU A O 1
ATOM 674 N N . MET A 1 88 ? 4.351 2.032 -0.998 1.00 97.56 88 MET A N 1
ATOM 675 C CA . MET A 1 88 ? 3.330 0.990 -1.170 1.00 97.56 88 MET A CA 1
ATOM 676 C C . MET A 1 88 ? 2.143 1.200 -0.218 1.00 97.56 88 MET A C 1
ATOM 678 O O . MET A 1 88 ? 0.999 1.194 -0.661 1.00 97.56 88 MET A O 1
ATOM 682 N N . LEU A 1 89 ? 2.399 1.471 1.069 1.00 97.38 89 LEU A N 1
ATOM 683 C CA . LEU A 1 89 ? 1.350 1.795 2.047 1.00 97.38 89 LEU A CA 1
ATOM 684 C C . LEU A 1 89 ? 0.566 3.049 1.661 1.00 97.38 89 LEU A C 1
ATOM 686 O O . LEU A 1 89 ? -0.650 3.081 1.813 1.00 97.38 89 LEU A O 1
ATOM 690 N N . MET A 1 90 ? 1.238 4.070 1.135 1.00 95.25 90 MET A N 1
ATOM 691 C CA . MET A 1 90 ? 0.574 5.275 0.646 1.00 95.25 90 MET A CA 1
ATOM 692 C C . MET A 1 90 ? -0.321 4.993 -0.561 1.00 95.25 90 MET A C 1
ATOM 694 O O . MET A 1 90 ? -1.430 5.512 -0.621 1.00 95.25 90 MET A O 1
ATOM 698 N N . ILE A 1 91 ? 0.121 4.143 -1.493 1.00 97.50 91 ILE A N 1
ATOM 699 C CA . ILE A 1 91 ? -0.715 3.693 -2.612 1.00 97.50 91 ILE A CA 1
ATOM 700 C C . ILE A 1 91 ? -1.931 2.928 -2.081 1.00 97.50 91 ILE A C 1
ATOM 702 O O . ILE A 1 91 ? -3.045 3.206 -2.512 1.00 97.50 91 ILE A O 1
ATOM 706 N N . PHE A 1 92 ? -1.764 2.022 -1.111 1.00 98.25 92 PHE A N 1
ATOM 707 C CA . PHE A 1 92 ? -2.894 1.310 -0.500 1.00 98.25 92 PHE A CA 1
ATOM 708 C C . PHE A 1 92 ? -3.870 2.262 0.194 1.00 98.25 92 PHE A C 1
ATOM 710 O O . PHE A 1 92 ? -5.078 2.141 -0.003 1.00 98.25 92 PHE A O 1
ATOM 717 N N . TYR A 1 93 ? -3.363 3.240 0.949 1.00 95.88 93 TYR A N 1
ATOM 718 C CA . TYR A 1 93 ? -4.183 4.276 1.573 1.00 95.88 93 TYR A CA 1
ATOM 719 C C . TYR A 1 93 ? -4.989 5.034 0.516 1.00 95.88 93 TYR A C 1
ATOM 721 O O . TYR A 1 93 ? -6.214 5.072 0.585 1.00 95.88 93 TYR A O 1
ATOM 729 N N . ASN A 1 94 ? -4.321 5.545 -0.514 1.00 94.25 94 ASN A N 1
ATOM 730 C CA . ASN A 1 94 ? -4.963 6.283 -1.592 1.00 94.25 94 ASN A CA 1
ATOM 731 C C . ASN A 1 94 ? -6.025 5.441 -2.315 1.00 94.25 94 ASN A C 1
ATOM 733 O O . ASN A 1 94 ? -7.156 5.885 -2.471 1.00 94.25 94 ASN A O 1
ATOM 737 N N . VAL A 1 95 ? -5.705 4.201 -2.696 1.00 96.62 95 VAL A N 1
ATOM 738 C CA . VAL A 1 95 ? -6.641 3.274 -3.356 1.00 96.62 95 VAL A CA 1
ATOM 739 C C . VAL A 1 95 ? -7.856 2.972 -2.476 1.00 96.62 95 VAL A C 1
ATOM 741 O O . VAL A 1 95 ? -8.978 2.920 -2.979 1.00 96.62 95 VAL A O 1
ATOM 744 N N . SER A 1 96 ? -7.661 2.822 -1.163 1.00 95.00 96 SER A N 1
ATOM 745 C CA . SER A 1 96 ? -8.751 2.528 -0.224 1.00 95.00 96 SER A CA 1
ATOM 746 C C . SER A 1 96 ? -9.775 3.662 -0.074 1.00 95.00 96 SER A C 1
ATOM 748 O O . SER A 1 96 ? -10.877 3.407 0.402 1.00 95.00 96 SER A O 1
ATOM 750 N N . MET A 1 97 ? -9.461 4.883 -0.529 1.00 87.38 97 MET A N 1
ATOM 751 C CA . MET A 1 97 ? -10.391 6.021 -0.508 1.00 87.38 97 MET A CA 1
ATOM 752 C C . MET A 1 97 ? -11.572 5.860 -1.485 1.00 87.38 97 MET A C 1
ATOM 754 O O . MET A 1 97 ? -12.612 6.485 -1.287 1.00 87.38 97 MET A O 1
ATOM 758 N N . ASN A 1 98 ? -11.443 5.039 -2.538 1.00 87.19 98 ASN A N 1
ATOM 759 C CA . ASN A 1 98 ? -12.543 4.747 -3.466 1.00 87.19 98 ASN A CA 1
ATOM 760 C C . ASN A 1 98 ? -13.180 3.392 -3.160 1.00 87.19 98 ASN A C 1
ATOM 762 O O . ASN A 1 98 ? -12.495 2.433 -2.817 1.00 87.19 98 ASN A O 1
ATOM 766 N N . LYS A 1 99 ? -14.493 3.268 -3.385 1.00 90.38 99 LYS A N 1
ATOM 767 C CA . LYS A 1 99 ? -15.246 2.031 -3.118 1.00 90.38 99 LYS A CA 1
ATOM 768 C C . LYS A 1 99 ? -14.697 0.821 -3.885 1.00 90.38 99 LYS A C 1
ATOM 770 O O . LYS A 1 99 ? -14.507 -0.236 -3.286 1.00 90.38 99 LYS A O 1
ATOM 775 N N . THR A 1 100 ? -14.434 0.974 -5.184 1.00 94.25 100 THR A N 1
ATOM 776 C CA . THR A 1 100 ? -13.891 -0.101 -6.030 1.00 94.25 100 THR A CA 1
ATOM 777 C C . THR A 1 100 ? -12.485 -0.499 -5.574 1.00 94.25 100 THR A C 1
ATOM 779 O O . THR A 1 100 ? -12.172 -1.684 -5.470 1.00 94.25 100 THR A O 1
ATOM 782 N N . GLY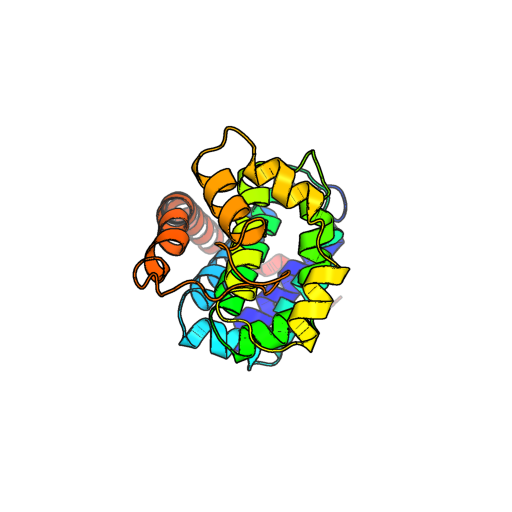 A 1 101 ? -11.658 0.491 -5.225 1.00 95.69 101 GLY A N 1
ATOM 783 C CA . GLY A 1 101 ? -10.318 0.266 -4.690 1.00 95.69 101 GLY A CA 1
ATOM 784 C C . GLY A 1 101 ? -10.336 -0.443 -3.339 1.00 95.69 101 GLY A C 1
ATOM 785 O O . GLY A 1 101 ? -9.638 -1.436 -3.164 1.00 95.69 101 GLY A O 1
ATOM 786 N N . LEU A 1 102 ? -11.194 -0.015 -2.414 1.00 93.75 102 LEU A N 1
ATOM 787 C CA . LEU A 1 102 ? -11.382 -0.661 -1.118 1.00 93.75 102 LEU A CA 1
ATOM 788 C C . LEU A 1 102 ? -11.782 -2.134 -1.265 1.00 93.75 102 LEU A C 1
ATOM 790 O O . LEU A 1 102 ? -11.158 -3.004 -0.658 1.00 93.75 102 LEU A O 1
ATOM 794 N N . GLN A 1 103 ? -12.787 -2.420 -2.100 1.00 95.44 103 GLN A N 1
ATOM 795 C CA . GLN A 1 103 ? -13.190 -3.794 -2.404 1.00 95.44 103 GLN A CA 1
ATOM 796 C C . GLN A 1 103 ? -12.003 -4.610 -2.928 1.00 95.44 103 GLN A C 1
ATOM 798 O O . GLN A 1 103 ? -11.756 -5.719 -2.454 1.00 95.44 103 GLN A O 1
ATOM 803 N N . TY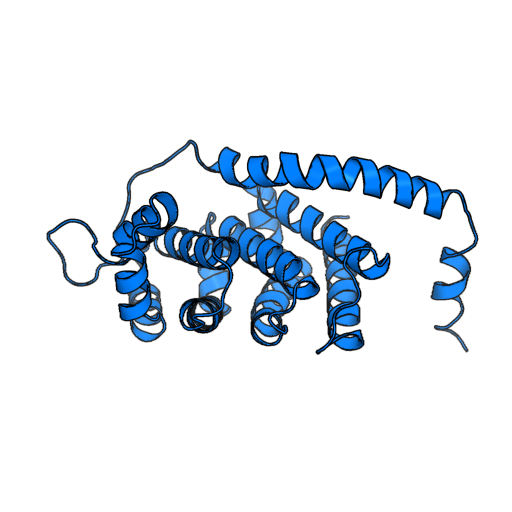R A 1 104 ? -11.239 -4.042 -3.858 1.00 97.69 104 TYR A N 1
ATOM 804 C CA . TYR A 1 104 ? -10.087 -4.719 -4.428 1.00 97.69 104 TYR A CA 1
ATOM 805 C C . TYR A 1 104 ? -8.985 -5.021 -3.398 1.00 97.69 104 TYR A C 1
ATOM 807 O O . TYR A 1 104 ? -8.377 -6.091 -3.446 1.00 97.69 104 TYR A O 1
ATOM 815 N N . LEU A 1 105 ? -8.728 -4.120 -2.445 1.00 97.50 105 LEU A N 1
ATOM 816 C CA . LEU A 1 105 ? -7.729 -4.337 -1.391 1.00 97.50 105 LEU A CA 1
ATOM 817 C C . LEU A 1 105 ? -8.152 -5.437 -0.407 1.00 97.50 105 LEU A C 1
ATOM 819 O O . LEU A 1 105 ? -7.300 -6.217 0.025 1.00 97.50 105 LEU A O 1
ATOM 823 N N . PHE A 1 106 ? -9.450 -5.548 -0.099 1.00 95.62 106 PHE A N 1
ATOM 824 C CA . PHE A 1 106 ? -9.981 -6.681 0.666 1.00 95.62 106 PHE A CA 1
ATOM 825 C C . PHE A 1 106 ? -9.789 -8.003 -0.081 1.00 95.62 106 PHE A C 1
ATOM 827 O O . PHE A 1 106 ? -9.243 -8.955 0.474 1.00 95.62 106 PHE A O 1
ATOM 834 N N . GLU A 1 107 ? -10.181 -8.056 -1.356 1.00 95.88 107 GLU A N 1
ATOM 835 C CA . GLU A 1 107 ? -10.008 -9.244 -2.204 1.00 95.88 107 GLU A CA 1
ATOM 836 C C . GLU A 1 107 ? -8.530 -9.626 -2.374 1.00 95.88 107 GLU A C 1
ATOM 838 O O . GLU A 1 107 ? -8.190 -10.806 -2.444 1.00 95.88 107 GLU A O 1
ATOM 843 N N . SER A 1 108 ? -7.641 -8.631 -2.389 1.00 96.88 108 SER A N 1
ATOM 844 C CA . SER A 1 108 ? -6.194 -8.823 -2.506 1.00 96.88 108 SER A CA 1
ATOM 845 C C . SER A 1 108 ? -5.507 -9.197 -1.193 1.00 96.88 108 SER A C 1
ATOM 847 O O . SER A 1 108 ? -4.310 -9.463 -1.232 1.00 96.88 108 SER A O 1
ATOM 849 N N . ARG A 1 109 ? -6.229 -9.251 -0.062 1.00 96.31 109 ARG A N 1
ATOM 850 C CA . ARG A 1 109 ? -5.699 -9.597 1.271 1.00 96.31 109 ARG A CA 1
ATOM 851 C C . ARG A 1 109 ? -4.693 -8.587 1.841 1.00 96.31 109 ARG A C 1
ATOM 853 O O . ARG A 1 109 ? -3.710 -8.955 2.478 1.00 96.31 109 ARG A O 1
ATOM 860 N N . VAL A 1 110 ? -4.945 -7.288 1.667 1.00 97.50 110 VAL A N 1
ATOM 861 C CA . VAL A 1 110 ? -4.111 -6.237 2.294 1.00 97.50 110 VAL A CA 1
ATOM 862 C C . VAL A 1 110 ? -4.131 -6.312 3.824 1.00 97.50 110 VAL A C 1
ATOM 864 O O . VAL A 1 110 ? -3.127 -5.991 4.456 1.00 97.50 110 VAL A O 1
ATOM 867 N N . SER A 1 111 ? -5.229 -6.778 4.424 1.00 94.25 111 SER A N 1
ATOM 868 C CA . SER A 1 111 ? -5.347 -7.001 5.871 1.00 94.25 111 SER A CA 1
ATOM 869 C C . SER A 1 111 ? -4.240 -7.908 6.422 1.00 94.25 111 SER A C 1
ATOM 871 O O . SER A 1 111 ? -3.676 -7.594 7.468 1.00 94.25 111 SER A O 1
ATOM 873 N N . ASP A 1 112 ? -3.853 -8.955 5.688 1.00 95.94 112 ASP A N 1
ATOM 874 C CA . ASP A 1 112 ? -2.774 -9.874 6.083 1.00 95.94 112 ASP A CA 1
ATOM 875 C C . ASP A 1 112 ? -1.404 -9.169 6.095 1.00 95.94 112 ASP A C 1
ATOM 877 O O . ASP A 1 112 ? -0.568 -9.401 6.971 1.00 95.94 112 ASP A O 1
ATOM 881 N N . VAL A 1 113 ? -1.177 -8.251 5.147 1.00 96.12 113 VAL A N 1
ATOM 882 C CA . VAL A 1 113 ? 0.035 -7.417 5.117 1.00 96.12 113 VAL A CA 1
ATOM 883 C C . VAL A 1 113 ? 0.060 -6.478 6.320 1.00 96.12 113 VAL A C 1
ATOM 885 O O . VAL A 1 113 ? 1.080 -6.374 6.997 1.00 96.12 113 VAL A O 1
ATOM 888 N N . LEU A 1 114 ? -1.054 -5.805 6.618 1.00 95.81 114 LEU A N 1
ATOM 889 C CA . LEU A 1 114 ? -1.131 -4.897 7.764 1.00 95.81 114 LEU A CA 1
ATOM 890 C C . LEU A 1 114 ? -0.919 -5.640 9.087 1.00 95.81 114 LEU A C 1
ATOM 892 O O . LEU A 1 114 ? -0.199 -5.133 9.947 1.00 95.81 114 LEU A O 1
ATOM 896 N N . ASP A 1 115 ? -1.473 -6.845 9.231 1.00 94.12 115 ASP A N 1
ATOM 897 C CA . ASP A 1 115 ? -1.259 -7.699 10.399 1.00 94.12 115 ASP A CA 1
ATOM 898 C C . ASP A 1 115 ? 0.224 -8.037 10.604 1.00 94.12 115 ASP A C 1
ATOM 900 O O . ASP A 1 115 ? 0.787 -7.739 11.664 1.00 94.12 115 ASP A O 1
ATOM 904 N N . CYS A 1 116 ? 0.883 -8.555 9.560 1.00 92.94 116 CYS A N 1
ATOM 905 C CA . CYS A 1 116 ? 2.308 -8.895 9.583 1.00 92.94 116 CYS A CA 1
ATOM 906 C C . CYS A 1 116 ? 3.171 -7.726 10.094 1.00 92.94 116 CYS A C 1
ATOM 908 O O . CYS A 1 116 ? 4.080 -7.905 10.909 1.00 92.94 116 CYS A O 1
ATOM 910 N N . TYR A 1 117 ? 2.853 -6.509 9.653 1.00 92.81 117 TYR A N 1
ATOM 911 C CA . TYR A 1 117 ? 3.600 -5.310 10.012 1.00 92.81 117 TYR A CA 1
ATOM 912 C C . TYR A 1 117 ? 3.267 -4.789 11.403 1.00 92.81 117 TYR A C 1
ATOM 914 O O . TYR A 1 117 ? 4.176 -4.434 12.152 1.00 92.81 117 TYR A O 1
ATOM 922 N N . LEU A 1 118 ? 1.987 -4.736 11.770 1.00 91.62 118 LEU A N 1
ATOM 923 C CA . LEU A 1 118 ? 1.568 -4.213 13.068 1.00 91.62 118 LEU A CA 1
ATOM 924 C C . LEU A 1 118 ? 2.058 -5.101 14.218 1.00 91.62 118 LEU A C 1
ATOM 926 O O . LEU A 1 118 ? 2.428 -4.565 15.266 1.00 91.62 118 LEU A O 1
ATOM 930 N N . ARG A 1 119 ? 2.153 -6.424 14.014 1.00 92.12 119 ARG A N 1
ATOM 931 C CA . ARG A 1 119 ? 2.763 -7.361 14.977 1.00 92.12 119 ARG A CA 1
ATOM 932 C C . ARG A 1 119 ? 4.266 -7.153 15.167 1.00 92.12 119 ARG A C 1
ATOM 934 O O . ARG A 1 119 ? 4.816 -7.582 16.181 1.00 92.12 119 ARG A O 1
ATOM 941 N N . ASN A 1 120 ? 4.946 -6.503 14.225 1.00 89.62 120 ASN A N 1
ATOM 942 C CA . ASN A 1 120 ? 6.380 -6.288 14.311 1.00 89.62 120 ASN A CA 1
ATOM 943 C C . ASN A 1 120 ? 6.716 -5.115 15.249 1.00 89.62 120 ASN A C 1
ATOM 945 O O . ASN A 1 120 ? 6.562 -3.943 14.907 1.00 89.62 120 ASN A O 1
ATOM 949 N N . ASN A 1 121 ? 7.231 -5.432 16.438 1.00 82.38 121 ASN A N 1
ATOM 950 C CA . ASN A 1 121 ? 7.603 -4.433 17.447 1.00 82.38 121 ASN A CA 1
ATOM 951 C C . ASN A 1 121 ? 8.814 -3.567 17.064 1.00 82.38 121 ASN A C 1
ATOM 953 O O . ASN A 1 121 ? 9.038 -2.540 17.699 1.00 82.38 121 ASN A O 1
ATOM 957 N N . SER A 1 122 ? 9.578 -3.959 16.044 1.00 86.75 122 SER A N 1
ATOM 958 C CA . SER A 1 122 ? 10.746 -3.227 15.541 1.00 86.75 122 SER A CA 1
ATOM 959 C C . SER A 1 122 ? 10.421 -2.341 14.336 1.00 86.75 122 SER A C 1
ATOM 961 O O . SER A 1 122 ? 11.328 -1.764 13.734 1.00 86.75 122 SER A O 1
ATOM 963 N N . LEU A 1 123 ? 9.145 -2.238 13.948 1.00 87.75 123 LEU A N 1
ATOM 964 C CA . LEU A 1 123 ? 8.732 -1.391 12.839 1.00 87.75 123 LEU A CA 1
ATOM 965 C C . LEU A 1 123 ? 8.925 0.096 13.197 1.00 87.75 123 LEU A C 1
ATOM 967 O O . LEU A 1 123 ? 8.454 0.525 14.249 1.00 87.75 123 LEU A O 1
ATOM 971 N N . PRO A 1 124 ? 9.567 0.907 12.335 1.00 90.12 124 PRO A N 1
ATOM 972 C CA . PRO A 1 124 ? 9.699 2.339 12.582 1.00 90.12 124 PRO A CA 1
ATOM 973 C C . PRO A 1 124 ? 8.341 3.039 12.667 1.00 90.12 124 PRO A C 1
ATOM 975 O O . PRO A 1 124 ? 7.443 2.741 11.875 1.00 90.12 124 PRO A O 1
ATOM 978 N N . ASP A 1 125 ? 8.241 4.031 13.553 1.00 89.12 125 ASP A N 1
ATOM 979 C CA . ASP A 1 125 ? 7.006 4.763 13.858 1.00 89.12 125 ASP A CA 1
ATOM 980 C C . ASP A 1 125 ? 6.257 5.261 12.621 1.00 89.12 125 ASP A C 1
ATOM 982 O O . ASP A 1 125 ? 5.058 5.053 12.499 1.00 89.12 125 ASP A O 1
ATOM 986 N N . GLU A 1 126 ? 6.961 5.869 11.669 1.00 87.94 126 GLU A N 1
ATOM 987 C CA . GLU A 1 126 ? 6.365 6.395 10.435 1.00 87.94 126 GLU A CA 1
ATOM 988 C C . GLU A 1 126 ? 5.686 5.294 9.601 1.00 87.94 126 GLU A C 1
ATOM 990 O O . GLU A 1 126 ? 4.588 5.476 9.079 1.00 87.94 126 GLU A O 1
ATOM 995 N N . THR A 1 127 ? 6.309 4.116 9.509 1.00 91.19 127 THR A N 1
ATOM 996 C CA . THR A 1 127 ? 5.742 2.981 8.771 1.00 91.19 127 THR A CA 1
ATOM 997 C C . THR A 1 127 ? 4.572 2.366 9.540 1.00 91.19 127 THR A C 1
ATOM 999 O O . THR A 1 127 ? 3.561 2.021 8.933 1.00 91.19 127 THR A O 1
ATOM 1002 N N . GLN A 1 128 ? 4.669 2.276 10.871 1.00 92.62 128 GLN A N 1
ATOM 1003 C CA . GLN A 1 128 ? 3.568 1.826 11.726 1.00 92.62 128 GLN A CA 1
ATOM 1004 C C . GLN A 1 128 ? 2.357 2.765 11.631 1.00 92.62 128 GLN A C 1
ATOM 1006 O O . GLN A 1 128 ? 1.224 2.304 11.502 1.00 92.62 128 GLN A O 1
ATOM 1011 N N . PHE A 1 129 ? 2.595 4.076 11.633 1.00 89.56 129 PHE A N 1
ATOM 1012 C CA . PHE A 1 129 ? 1.563 5.092 11.465 1.00 89.56 129 PHE A CA 1
ATOM 1013 C C . PHE A 1 129 ? 0.853 4.954 10.116 1.00 89.56 129 PHE A C 1
ATOM 1015 O O . PHE A 1 129 ? -0.374 4.961 10.070 1.00 89.56 129 PHE A O 1
ATOM 1022 N N . LEU A 1 130 ? 1.597 4.741 9.025 1.00 91.50 130 LEU A N 1
ATOM 1023 C CA . LEU A 1 130 ? 1.002 4.485 7.712 1.00 91.50 130 LEU A CA 1
ATOM 1024 C C . LEU A 1 130 ? 0.142 3.215 7.696 1.00 91.50 130 LEU A C 1
ATOM 1026 O O . LEU A 1 130 ? -0.953 3.255 7.143 1.00 91.50 130 LEU A O 1
ATOM 1030 N N . CYS A 1 131 ? 0.566 2.121 8.342 1.00 95.12 131 CYS A N 1
ATOM 1031 C CA . CYS A 1 131 ? -0.279 0.927 8.479 1.00 95.12 131 CYS A CA 1
ATOM 1032 C C . CYS A 1 131 ? -1.612 1.250 9.172 1.00 95.12 131 CYS A C 1
ATOM 1034 O O . CYS A 1 131 ? -2.669 0.836 8.697 1.00 95.12 131 CYS A O 1
ATOM 1036 N N . LEU A 1 132 ? -1.576 2.027 10.261 1.00 89.94 132 LEU A N 1
ATOM 1037 C CA . LEU A 1 132 ? -2.784 2.461 10.968 1.00 89.94 132 LEU A CA 1
ATOM 1038 C C . LEU A 1 132 ? -3.662 3.377 10.106 1.00 89.94 132 LEU A C 1
ATOM 1040 O O . LEU A 1 132 ? -4.881 3.256 10.156 1.00 89.94 132 LEU A O 1
ATOM 1044 N N . ARG A 1 133 ? -3.076 4.253 9.281 1.00 89.81 133 ARG A N 1
ATOM 1045 C CA . ARG A 1 133 ? -3.827 5.116 8.353 1.00 89.81 133 ARG A CA 1
ATOM 1046 C C . ARG A 1 133 ? -4.498 4.329 7.230 1.00 89.81 133 ARG A C 1
ATOM 1048 O O . ARG A 1 133 ? -5.651 4.616 6.914 1.00 89.81 133 ARG A O 1
ATOM 1055 N N . VAL A 1 134 ? -3.821 3.331 6.654 1.00 94.12 134 VAL A N 1
ATOM 1056 C CA . VAL A 1 134 ? -4.442 2.411 5.682 1.00 94.12 134 VAL A CA 1
ATOM 1057 C C . VAL A 1 134 ? -5.617 1.696 6.338 1.00 94.12 134 VAL A C 1
ATOM 1059 O O . VAL A 1 134 ? -6.714 1.703 5.789 1.00 94.12 134 VAL A O 1
ATOM 1062 N N . LEU A 1 135 ? -5.412 1.145 7.538 1.00 90.88 135 LEU A N 1
ATOM 1063 C CA . LEU A 1 135 ? -6.466 0.452 8.268 1.00 90.88 135 LEU A CA 1
ATOM 1064 C C . LEU A 1 135 ? -7.657 1.376 8.552 1.00 90.88 135 LEU A C 1
ATOM 1066 O O . LEU A 1 135 ? -8.778 1.035 8.195 1.00 90.88 135 LEU A O 1
ATOM 1070 N N . GLN A 1 136 ? -7.406 2.567 9.101 1.00 85.88 136 GLN 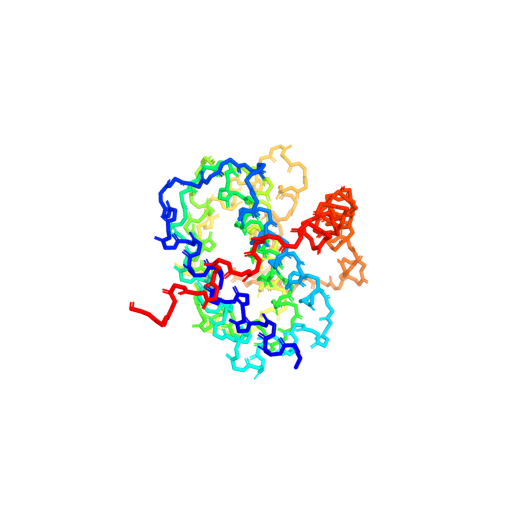A N 1
ATOM 1071 C CA . GLN A 1 136 ? -8.420 3.589 9.372 1.00 85.88 136 GLN A CA 1
ATOM 1072 C C . GLN A 1 136 ? -9.253 3.914 8.131 1.00 85.88 136 GLN A C 1
ATOM 1074 O O . GLN A 1 136 ? -10.480 3.969 8.209 1.00 85.88 136 GLN A O 1
ATOM 1079 N N . SER A 1 137 ? -8.599 4.080 6.982 1.00 85.00 137 SER A N 1
ATOM 1080 C CA . SER A 1 137 ? -9.279 4.289 5.708 1.00 85.00 137 SER A CA 1
ATOM 1081 C C . SER A 1 137 ? -10.151 3.095 5.309 1.00 85.00 137 SER A C 1
ATOM 1083 O O . SER A 1 137 ? -11.328 3.264 5.004 1.00 85.00 137 SER A O 1
ATOM 1085 N N . MET A 1 138 ? -9.613 1.873 5.374 1.00 89.44 138 MET A N 1
ATOM 1086 C CA . MET A 1 138 ? -10.356 0.666 5.000 1.00 89.44 138 MET A CA 1
ATOM 1087 C C . MET A 1 138 ? -11.576 0.407 5.889 1.00 89.44 138 MET A C 1
ATOM 1089 O O . MET A 1 138 ? -12.562 -0.187 5.452 1.00 89.44 138 MET A O 1
ATOM 1093 N N . THR A 1 139 ? -11.501 0.846 7.142 1.00 82.88 139 THR A N 1
ATOM 1094 C CA . THR A 1 139 ? -12.571 0.723 8.133 1.00 82.88 139 THR A CA 1
ATOM 1095 C C . THR A 1 139 ? -13.602 1.846 8.053 1.00 82.88 139 THR A C 1
ATOM 1097 O O . THR A 1 139 ? -14.711 1.709 8.568 1.00 82.88 139 THR A O 1
ATOM 1100 N N . TYR A 1 140 ? -13.267 2.962 7.402 1.00 78.75 140 TYR A N 1
ATOM 1101 C CA . TYR A 1 140 ? -14.109 4.148 7.384 1.00 78.75 140 TYR A CA 1
ATOM 1102 C C . TYR A 1 140 ? -15.441 3.874 6.677 1.00 78.75 140 TYR A C 1
ATOM 1104 O O . TYR A 1 140 ? -15.499 3.613 5.476 1.00 78.75 140 TYR A O 1
ATOM 1112 N N . GLY A 1 141 ? -16.540 3.947 7.432 1.00 69.56 141 GLY A N 1
ATOM 1113 C CA . GLY A 1 141 ? -17.882 3.731 6.888 1.00 69.56 141 GLY A CA 1
ATOM 1114 C C . GLY A 1 141 ? -18.114 2.315 6.350 1.00 69.56 141 GLY A C 1
ATOM 1115 O O . GLY A 1 141 ? -19.053 2.108 5.576 1.00 69.56 141 GLY A O 1
ATOM 1116 N N . LEU A 1 142 ? -17.280 1.349 6.749 1.00 77.75 142 LEU A N 1
ATOM 1117 C CA . LEU A 1 142 ? -17.398 -0.043 6.345 1.00 77.75 142 LEU A CA 1
ATOM 1118 C C . LEU A 1 142 ? -18.665 -0.653 6.954 1.00 77.75 142 LEU A C 1
ATOM 1120 O O . LEU A 1 142 ? -18.824 -0.705 8.166 1.00 77.75 142 LEU A O 1
ATOM 1124 N N . MET A 1 143 ? -19.575 -1.124 6.102 1.00 78.56 143 MET A N 1
ATOM 1125 C CA . MET A 1 143 ? -20.837 -1.752 6.536 1.00 78.56 143 MET A CA 1
ATOM 1126 C C . MET A 1 143 ? -20.965 -3.206 6.087 1.00 78.56 143 MET A C 1
ATOM 1128 O O . MET A 1 143 ? -21.936 -3.870 6.430 1.00 78.56 143 MET A O 1
ATOM 1132 N N . ASN A 1 144 ? -20.020 -3.707 5.288 1.00 81.75 144 ASN A N 1
ATOM 1133 C CA . ASN A 1 144 ? -20.090 -5.072 4.788 1.00 81.75 144 ASN A CA 1
ATOM 1134 C C . ASN A 1 144 ? -19.642 -6.051 5.891 1.00 81.75 144 ASN A C 1
ATOM 1136 O O . ASN A 1 144 ? -18.450 -6.067 6.214 1.00 81.75 144 ASN A O 1
ATOM 1140 N N . PRO A 1 145 ? -20.540 -6.900 6.429 1.00 80.19 145 PRO A N 1
ATOM 1141 C CA . PRO A 1 145 ? -20.224 -7.779 7.554 1.00 80.19 145 PRO A CA 1
ATOM 1142 C C . PRO A 1 145 ? -19.127 -8.794 7.221 1.00 80.19 145 PRO A C 1
ATOM 1144 O O . PRO A 1 145 ? -18.345 -9.150 8.096 1.00 80.19 145 PRO A O 1
ATOM 1147 N N . LYS A 1 146 ? -18.998 -9.208 5.950 1.00 89.31 146 LYS A N 1
ATOM 1148 C CA . LYS A 1 146 ? -17.920 -10.103 5.505 1.00 89.31 146 LYS A CA 1
ATOM 1149 C C . LYS A 1 146 ? -16.544 -9.474 5.730 1.00 89.31 146 LYS A C 1
ATOM 1151 O O . LYS A 1 146 ? -15.647 -10.134 6.237 1.00 89.31 146 LYS A O 1
ATOM 1156 N N . TYR A 1 147 ? -16.378 -8.209 5.343 1.00 85.88 147 TYR A N 1
ATOM 1157 C CA . TYR A 1 147 ? -15.109 -7.492 5.493 1.00 85.88 147 TYR A CA 1
ATOM 1158 C C . TYR A 1 147 ? -14.840 -7.101 6.942 1.00 85.88 147 TYR A C 1
ATOM 1160 O O . TYR A 1 147 ? -13.695 -7.137 7.376 1.00 85.88 147 TYR A O 1
ATOM 1168 N N . ILE A 1 148 ? -15.894 -6.788 7.699 1.00 81.38 148 ILE A N 1
ATOM 1169 C CA . ILE A 1 148 ? -15.779 -6.546 9.138 1.00 81.38 148 ILE A CA 1
ATOM 1170 C C . ILE A 1 148 ? -15.253 -7.796 9.843 1.00 81.38 148 ILE A C 1
ATOM 1172 O O . ILE A 1 148 ? -14.251 -7.722 10.547 1.00 81.38 148 ILE A O 1
ATOM 1176 N N . GLN A 1 149 ? -15.870 -8.952 9.592 1.00 81.19 149 GLN A N 1
ATOM 1177 C CA . GLN A 1 149 ? -15.444 -10.216 10.186 1.00 81.19 149 GLN A CA 1
ATOM 1178 C C . GLN A 1 149 ? -14.013 -10.594 9.785 1.00 81.19 149 GLN A C 1
ATOM 1180 O O . GLN A 1 149 ? -13.253 -11.065 10.628 1.00 81.19 149 GLN A O 1
ATOM 1185 N N . ASP A 1 150 ? -13.638 -10.383 8.519 1.00 85.94 150 ASP A N 1
ATOM 1186 C CA . ASP A 1 150 ? -12.274 -10.637 8.042 1.00 85.94 150 ASP A CA 1
ATOM 1187 C C . ASP A 1 150 ? -11.241 -9.803 8.812 1.00 85.94 150 ASP A C 1
ATOM 1189 O O . ASP A 1 150 ? -10.272 -10.348 9.333 1.00 85.94 150 ASP A O 1
ATOM 1193 N N . LEU A 1 151 ? -11.482 -8.496 8.970 1.00 85.25 151 LEU A N 1
ATOM 1194 C CA . LEU A 1 151 ? -10.588 -7.614 9.725 1.00 85.25 151 LEU A CA 1
ATOM 1195 C C . LEU A 1 151 ? -10.494 -8.015 11.198 1.00 85.25 151 LEU A C 1
ATOM 1197 O O . LEU A 1 151 ? -9.389 -8.073 11.734 1.00 85.25 151 LEU A O 1
ATOM 1201 N N . THR A 1 152 ? -11.624 -8.328 11.836 1.00 82.19 152 THR A N 1
ATOM 1202 C CA . THR A 1 152 ? -11.661 -8.772 13.237 1.00 82.19 152 THR A CA 1
ATOM 1203 C C . THR A 1 152 ? -10.862 -10.059 13.450 1.00 82.19 152 THR A C 1
ATOM 1205 O O . THR A 1 152 ? -10.189 -10.198 14.468 1.00 82.19 152 THR A O 1
ATOM 1208 N N . ASN A 1 153 ? -10.895 -10.986 12.488 1.00 86.81 153 ASN A N 1
ATOM 1209 C CA . ASN A 1 153 ? -10.175 -12.257 12.583 1.00 86.81 153 ASN A CA 1
ATOM 1210 C C . ASN A 1 153 ? -8.678 -12.131 12.266 1.00 86.81 153 ASN A C 1
ATOM 1212 O O . ASN A 1 153 ? -7.879 -12.904 12.793 1.00 86.81 153 ASN A O 1
ATOM 1216 N N . THR A 1 154 ? -8.299 -11.196 11.394 1.00 89.56 154 THR A N 1
ATOM 1217 C CA . THR A 1 154 ? -6.916 -11.061 10.920 1.00 89.56 154 THR A CA 1
ATOM 1218 C C . THR A 1 154 ? -6.079 -10.128 11.796 1.00 89.56 154 THR A C 1
ATOM 1220 O O . THR A 1 154 ? -4.923 -10.433 12.077 1.00 89.56 154 THR A O 1
ATOM 1223 N N . LEU A 1 155 ? -6.618 -8.979 12.214 1.00 88.88 155 LEU A N 1
ATOM 1224 C CA . LEU A 1 155 ? -5.807 -7.886 12.757 1.00 88.88 155 LEU A CA 1
ATOM 1225 C C . LEU A 1 155 ? -5.336 -8.115 14.204 1.00 88.88 155 LEU A C 1
ATOM 1227 O O . LEU A 1 155 ? -6.036 -8.723 15.016 1.00 88.88 155 LEU A O 1
ATOM 1231 N N . PRO A 1 156 ? -4.184 -7.541 14.599 1.00 88.56 156 PRO A N 1
ATOM 1232 C CA . PRO A 1 156 ? -3.648 -7.703 15.939 1.00 88.56 156 PRO A CA 1
ATOM 1233 C C . PRO A 1 156 ? -4.263 -6.660 16.884 1.00 88.56 156 PRO A C 1
ATOM 1235 O O . PRO A 1 156 ? -3.603 -5.691 17.260 1.00 88.56 156 PRO A O 1
ATOM 1238 N N . ILE A 1 157 ? -5.529 -6.847 17.271 1.00 82.62 157 ILE A N 1
ATOM 1239 C CA . ILE A 1 157 ? -6.300 -5.874 18.074 1.00 82.62 157 ILE A CA 1
ATOM 1240 C C . ILE A 1 157 ? -5.565 -5.460 19.355 1.00 82.62 157 ILE A C 1
ATOM 1242 O O . ILE A 1 157 ? -5.364 -4.269 19.585 1.00 82.62 157 ILE A O 1
ATOM 1246 N N . SER A 1 158 ? -5.033 -6.422 20.112 1.00 84.50 158 SER A N 1
ATOM 1247 C CA . SER A 1 158 ? -4.261 -6.145 21.334 1.00 84.50 158 SER A CA 1
ATOM 1248 C C . SER A 1 158 ? -3.035 -5.263 21.086 1.00 84.50 158 SER A C 1
ATOM 1250 O O . SER A 1 158 ? -2.620 -4.469 21.930 1.00 84.50 158 SER A O 1
ATOM 1252 N N . ARG A 1 159 ? -2.423 -5.362 19.902 1.00 88.50 159 ARG A N 1
ATOM 1253 C CA . ARG A 1 159 ? -1.301 -4.505 19.522 1.00 88.50 159 ARG A CA 1
ATOM 1254 C C . ARG A 1 159 ? -1.764 -3.090 19.192 1.00 88.50 159 ARG A C 1
ATOM 1256 O O . ARG A 1 159 ? -1.072 -2.147 19.566 1.00 88.50 159 ARG A O 1
ATOM 1263 N N . ILE A 1 160 ? -2.912 -2.937 18.536 1.00 85.62 160 ILE A N 1
ATOM 1264 C CA . ILE A 1 160 ? -3.511 -1.627 18.248 1.00 85.62 160 ILE A CA 1
ATOM 1265 C C . ILE A 1 160 ? -3.911 -0.933 19.559 1.00 85.62 160 ILE A C 1
ATOM 1267 O O . ILE A 1 160 ? -3.574 0.234 19.746 1.00 85.62 160 ILE A O 1
ATOM 1271 N N . GLU A 1 161 ? -4.511 -1.656 20.506 1.00 84.94 161 GLU A N 1
ATOM 1272 C CA . GLU A 1 161 ? -4.827 -1.161 21.856 1.00 84.94 161 GLU A CA 1
ATOM 1273 C C . GLU A 1 161 ? -3.576 -0.678 22.604 1.00 84.94 161 GLU A C 1
ATOM 1275 O O . GLU A 1 161 ? -3.567 0.414 23.171 1.00 84.94 161 GLU A O 1
ATOM 1280 N N . ASN A 1 162 ? -2.475 -1.433 22.539 1.00 88.56 162 ASN A N 1
ATOM 1281 C CA . ASN A 1 162 ? -1.199 -1.021 23.133 1.00 88.56 162 ASN A CA 1
ATOM 1282 C C . ASN A 1 162 ? -0.628 0.265 22.506 1.00 88.56 162 ASN A C 1
ATOM 1284 O O . ASN A 1 162 ? 0.005 1.070 23.187 1.00 88.56 162 ASN A O 1
ATOM 1288 N N . ILE A 1 163 ? -0.825 0.478 21.200 1.00 87.19 163 ILE A N 1
ATOM 1289 C CA . ILE A 1 163 ? -0.422 1.730 20.541 1.00 87.19 163 ILE A CA 1
ATOM 1290 C C . ILE A 1 163 ? -1.345 2.872 20.979 1.00 87.19 163 ILE A C 1
ATOM 1292 O O . ILE A 1 163 ? -0.871 3.979 21.248 1.00 87.19 163 ILE A O 1
ATOM 1296 N N . ALA A 1 164 ? -2.646 2.601 21.102 1.00 83.44 164 ALA A N 1
ATOM 1297 C CA . ALA A 1 164 ? -3.645 3.555 21.563 1.00 83.44 164 ALA A CA 1
ATOM 1298 C C . ALA A 1 164 ? -3.332 4.075 22.974 1.00 83.44 164 ALA A C 1
ATOM 1300 O O . ALA A 1 164 ? -3.510 5.260 23.238 1.00 83.44 164 ALA A O 1
ATOM 1301 N N . THR A 1 165 ? -2.795 3.245 23.864 1.00 85.62 165 THR A N 1
ATOM 1302 C CA . THR A 1 165 ? -2.420 3.647 25.230 1.00 85.62 165 THR A CA 1
ATOM 1303 C C . THR A 1 165 ? -1.019 4.262 25.346 1.00 85.62 165 THR A C 1
ATOM 1305 O O . THR A 1 165 ? -0.641 4.719 26.422 1.00 85.62 165 THR A O 1
ATOM 1308 N N . SER A 1 166 ? -0.248 4.329 24.255 1.00 85.19 166 SER A N 1
ATOM 1309 C CA . SER A 1 166 ? 1.095 4.925 24.260 1.00 85.19 166 SER A CA 1
ATOM 1310 C C . SER A 1 166 ? 1.078 6.464 24.285 1.00 85.19 166 SER A C 1
ATOM 1312 O O . SER A 1 166 ? 0.143 7.100 23.802 1.00 85.19 166 SER A O 1
ATOM 1314 N N . ASN A 1 167 ? 2.165 7.085 24.761 1.00 72.62 167 ASN A N 1
ATOM 1315 C CA . ASN A 1 167 ? 2.325 8.551 24.831 1.00 72.62 167 ASN A CA 1
ATOM 1316 C C . ASN A 1 167 ? 2.607 9.234 23.469 1.00 72.62 167 ASN A C 1
ATOM 1318 O O . ASN A 1 167 ? 3.051 10.381 23.427 1.00 72.62 167 ASN A O 1
ATOM 1322 N N . LYS A 1 168 ? 2.402 8.549 22.336 1.00 72.94 168 LYS A N 1
ATOM 1323 C CA . LYS A 1 168 ? 2.649 9.105 20.994 1.00 72.94 168 LYS A CA 1
ATOM 1324 C C . LYS A 1 168 ? 1.389 9.783 20.462 1.00 72.94 168 LYS A C 1
ATOM 1326 O O . LYS A 1 168 ? 0.568 9.116 19.847 1.00 72.94 168 LYS A O 1
ATOM 1331 N N . ASN A 1 169 ? 1.246 11.091 20.672 1.00 73.62 169 ASN A N 1
ATOM 1332 C CA . ASN A 1 169 ? -0.015 11.830 20.487 1.00 73.62 169 ASN A CA 1
ATOM 1333 C C . ASN A 1 169 ? -0.785 11.523 19.183 1.00 73.62 169 ASN A C 1
ATOM 1335 O O . ASN A 1 169 ? -1.943 11.119 19.254 1.00 73.62 169 ASN A O 1
ATOM 1339 N N . GLU A 1 170 ? -0.170 11.655 18.004 1.00 79.94 170 GLU A N 1
ATOM 1340 C CA . GLU A 1 170 ? -0.878 11.442 16.725 1.00 79.94 170 GLU A CA 1
ATOM 1341 C C . GLU A 1 170 ? -1.167 9.960 16.435 1.00 79.94 170 GLU A C 1
ATOM 1343 O O . GLU A 1 170 ? -2.277 9.592 16.050 1.00 79.94 170 GLU A O 1
ATOM 1348 N N . MET A 1 171 ? -0.184 9.084 16.658 1.00 81.62 171 MET A N 1
ATOM 1349 C CA . MET A 1 171 ? -0.325 7.644 16.423 1.00 81.62 171 MET A CA 1
ATOM 1350 C C . MET A 1 171 ? -1.318 6.999 17.401 1.00 81.62 171 MET A C 1
ATOM 1352 O O . MET A 1 171 ? -2.157 6.198 16.992 1.00 81.62 171 MET A O 1
ATOM 1356 N N . SER A 1 172 ? -1.258 7.391 18.677 1.00 84.19 172 SER A N 1
ATOM 1357 C CA . SER A 1 172 ? -2.217 7.015 19.719 1.00 84.19 172 SER A CA 1
ATOM 1358 C C . SER A 1 172 ? -3.623 7.475 19.349 1.00 84.19 172 SER A C 1
ATOM 1360 O O . SER A 1 172 ? -4.559 6.693 19.486 1.00 84.19 172 SER A O 1
ATOM 1362 N N . ALA A 1 173 ? -3.793 8.695 18.825 1.00 82.88 173 ALA A N 1
ATOM 1363 C CA . ALA A 1 173 ? -5.104 9.193 18.415 1.00 82.88 173 ALA A CA 1
ATOM 1364 C C . ALA A 1 173 ? -5.737 8.334 17.306 1.00 82.88 173 ALA A C 1
ATOM 1366 O O . ALA A 1 173 ? -6.901 7.952 17.427 1.00 82.88 173 ALA A O 1
ATOM 1367 N N . VAL A 1 174 ? -4.974 7.972 16.266 1.00 81.06 174 VAL A N 1
ATOM 1368 C CA . VAL A 1 174 ? -5.465 7.081 15.196 1.00 81.06 174 VAL A CA 1
ATOM 1369 C C . VAL A 1 174 ? -5.764 5.681 15.741 1.00 81.06 174 VAL A C 1
ATOM 1371 O O . VAL A 1 174 ? -6.818 5.121 15.454 1.00 81.06 174 VAL A O 1
ATOM 1374 N N . ALA A 1 175 ? -4.879 5.124 16.571 1.00 84.19 175 ALA A N 1
ATOM 1375 C CA . ALA A 1 175 ? -5.082 3.804 17.162 1.00 84.19 175 ALA A CA 1
ATOM 1376 C C . ALA A 1 175 ? -6.290 3.757 18.115 1.00 84.19 175 ALA A C 1
ATOM 1378 O O . ALA A 1 175 ? -7.022 2.774 18.108 1.00 84.19 175 ALA A O 1
ATOM 1379 N N . LYS A 1 176 ? -6.559 4.821 18.885 1.00 81.25 176 LYS A N 1
ATOM 1380 C CA . LYS A 1 176 ? -7.754 4.932 19.740 1.00 81.25 176 LYS A CA 1
ATOM 1381 C C . LYS A 1 176 ? -9.041 4.878 18.929 1.00 81.25 176 LYS A C 1
ATOM 1383 O O . LYS A 1 176 ? -9.964 4.188 19.331 1.00 81.25 176 LYS A O 1
ATOM 1388 N N . GLN A 1 177 ? -9.087 5.554 17.782 1.00 77.50 177 GLN A N 1
ATOM 1389 C CA . GLN A 1 177 ? -10.253 5.504 16.894 1.00 77.50 177 GLN A CA 1
ATOM 1390 C C . GLN A 1 177 ? -10.514 4.095 16.343 1.00 77.50 177 GLN A C 1
ATOM 1392 O O . GLN A 1 177 ? -11.658 3.755 16.062 1.00 77.50 177 GLN A O 1
ATOM 1397 N N . LEU A 1 178 ? -9.460 3.286 16.202 1.00 75.38 178 LEU A N 1
ATOM 1398 C CA . LEU A 1 178 ? -9.541 1.899 15.745 1.00 75.38 178 LEU A CA 1
ATOM 1399 C C . LEU A 1 178 ? -9.871 0.908 16.875 1.00 75.38 178 LEU A C 1
ATOM 1401 O O . LEU A 1 178 ? -10.595 -0.052 16.635 1.00 75.38 178 LEU A O 1
ATOM 1405 N N . ALA A 1 179 ? -9.330 1.120 18.079 1.00 69.69 179 ALA A N 1
ATOM 1406 C CA . ALA A 1 179 ? -9.443 0.203 19.218 1.00 69.69 179 ALA A CA 1
ATOM 1407 C C . ALA A 1 179 ? -10.645 0.483 20.133 1.00 69.69 179 ALA A C 1
ATOM 1409 O O . ALA A 1 179 ? -11.246 -0.445 20.661 1.00 69.69 179 ALA A O 1
ATOM 1410 N N . PHE A 1 180 ? -10.997 1.757 20.321 1.00 61.53 180 PHE A N 1
ATOM 1411 C CA . PHE A 1 180 ? -12.045 2.209 21.240 1.00 61.53 180 PHE A CA 1
ATOM 1412 C C . PHE A 1 180 ? -13.078 3.061 20.492 1.00 61.53 180 PHE A C 1
ATOM 1414 O O . PHE A 1 180 ? -13.140 4.281 20.676 1.00 61.53 180 PHE A O 1
ATOM 1421 N N . PRO A 1 181 ? -13.874 2.442 19.605 1.00 55.09 181 PRO A N 1
ATOM 1422 C CA . PRO A 1 181 ? -15.023 3.107 19.013 1.00 55.09 181 PRO A CA 1
ATOM 1423 C C . PRO A 1 181 ? -15.941 3.663 20.119 1.00 55.09 181 PRO A C 1
ATOM 1425 O O . PRO A 1 181 ? -16.234 2.956 21.080 1.00 55.09 181 PRO A O 1
ATOM 1428 N N . ALA A 1 182 ? -16.348 4.935 20.020 1.00 41.91 182 ALA A N 1
ATOM 1429 C CA . ALA A 1 182 ? -17.148 5.611 21.048 1.00 41.91 182 ALA A CA 1
ATOM 1430 C C . ALA A 1 182 ? -18.403 4.797 21.442 1.00 41.91 182 ALA A C 1
ATOM 1432 O O . ALA A 1 182 ? -19.041 4.183 20.589 1.00 41.91 182 ALA A O 1
ATOM 1433 N N . GLU A 1 183 ? -18.699 4.794 22.745 1.00 36.28 183 GLU A N 1
ATOM 1434 C CA . GLU A 1 183 ? -19.602 3.892 23.478 1.00 36.28 183 GLU A CA 1
ATOM 1435 C C . GLU A 1 183 ? -20.922 3.538 22.764 1.00 36.28 183 GLU A C 1
ATOM 1437 O O . GLU A 1 183 ? -21.690 4.419 22.378 1.00 36.28 183 GLU A O 1
ATOM 1442 N N . GLY A 1 184 ? -21.221 2.232 22.664 1.00 39.47 184 GLY A N 1
ATOM 1443 C CA . GLY A 1 184 ? -22.581 1.749 22.384 1.00 39.47 184 GLY A CA 1
ATOM 1444 C C . GLY A 1 184 ? -22.743 0.437 21.609 1.00 39.47 184 GLY A C 1
ATOM 1445 O O . GLY A 1 184 ? -23.826 -0.135 21.679 1.00 39.47 184 GLY A O 1
ATOM 1446 N N . HIS A 1 185 ? -21.732 -0.084 20.901 1.00 38.62 185 HIS A N 1
ATOM 1447 C CA . HIS A 1 185 ? -21.899 -1.295 20.075 1.00 38.62 185 HIS A CA 1
ATOM 1448 C C . HIS A 1 185 ? -20.628 -2.163 20.020 1.00 38.62 185 HIS A C 1
ATOM 1450 O O . HIS A 1 185 ? -19.550 -1.668 19.696 1.00 38.62 185 HIS A O 1
ATOM 1456 N N . GLU A 1 186 ? -20.768 -3.460 20.327 1.00 36.19 186 GLU A N 1
ATOM 1457 C CA . GLU A 1 186 ? -19.748 -4.514 20.171 1.00 36.19 186 GLU A CA 1
ATOM 1458 C C . GLU A 1 186 ? -19.006 -4.385 18.839 1.00 36.19 186 GLU A C 1
ATOM 1460 O O . GLU A 1 186 ? -19.656 -4.492 17.808 1.00 36.19 186 GLU A O 1
ATOM 1465 N N . PHE A 1 187 ? -17.678 -4.190 18.842 1.00 39.03 187 PHE A N 1
ATOM 1466 C CA . PHE A 1 187 ? -16.775 -4.325 17.679 1.00 39.03 187 PHE A CA 1
ATOM 1467 C C . PHE A 1 187 ? -17.421 -4.055 16.304 1.00 39.03 187 PHE A C 1
ATOM 1469 O O . PHE A 1 187 ? -17.314 -4.837 15.361 1.00 39.03 187 PHE A O 1
ATOM 1476 N N . HIS A 1 188 ? -18.133 -2.941 16.170 1.00 42.03 188 HIS A N 1
ATOM 1477 C CA . HIS A 1 188 ? -18.618 -2.479 14.883 1.00 42.03 188 HIS A CA 1
ATOM 1478 C C . HIS A 1 188 ? -17.582 -1.484 14.425 1.00 42.03 188 HIS A C 1
ATOM 1480 O O . HIS A 1 188 ? -17.534 -0.375 14.934 1.00 42.03 188 HIS A O 1
ATOM 1486 N N . ILE A 1 189 ? -16.707 -1.922 13.525 1.00 39.69 189 ILE A N 1
ATOM 1487 C CA . ILE A 1 189 ? -15.761 -1.091 12.783 1.00 39.69 189 ILE A CA 1
ATOM 1488 C C . ILE A 1 189 ? -16.474 0.215 12.379 1.00 39.69 189 ILE A C 1
ATOM 1490 O O . ILE A 1 189 ? -17.310 0.225 11.476 1.00 39.69 189 ILE A O 1
ATOM 1494 N N . LEU A 1 190 ? -16.266 1.282 13.161 1.00 37.09 190 LEU A N 1
ATOM 1495 C CA . LEU A 1 190 ? -17.228 2.380 13.226 1.00 37.09 190 LEU A CA 1
ATOM 1496 C C . LEU A 1 190 ? -17.084 3.336 12.043 1.00 37.09 190 LEU A C 1
ATOM 1498 O O . LEU A 1 190 ? -15.993 3.760 11.659 1.00 37.09 190 LEU A O 1
ATOM 1502 N N . ARG A 1 191 ? -18.251 3.776 11.554 1.00 38.12 191 ARG A N 1
ATOM 1503 C CA . ARG A 1 191 ? -18.433 5.068 10.886 1.00 38.12 191 ARG A CA 1
ATOM 1504 C C . ARG A 1 191 ? -17.775 6.161 11.728 1.00 38.12 191 ARG A C 1
ATOM 1506 O O . ARG A 1 191 ? -18.237 6.450 12.827 1.00 38.12 191 ARG A O 1
ATOM 1513 N N . LEU A 1 192 ? -16.787 6.838 11.160 1.00 35.62 192 LEU A N 1
ATOM 1514 C CA . LEU A 1 192 ? -16.436 8.188 11.581 1.00 35.62 192 LEU A CA 1
ATOM 1515 C C . LEU A 1 192 ? -16.919 9.167 10.512 1.00 35.62 192 LEU A C 1
ATOM 1517 O O . LEU A 1 192 ? -17.025 8.831 9.338 1.00 35.62 192 LEU A O 1
ATOM 1521 N N . HIS A 1 193 ? -17.340 10.347 10.949 1.00 31.23 193 HIS A N 1
ATOM 1522 C CA . HIS A 1 193 ? -17.844 11.415 10.096 1.00 31.23 193 HIS A CA 1
ATOM 1523 C C . HIS A 1 193 ? -16.695 12.112 9.344 1.00 31.23 193 HIS A C 1
ATOM 1525 O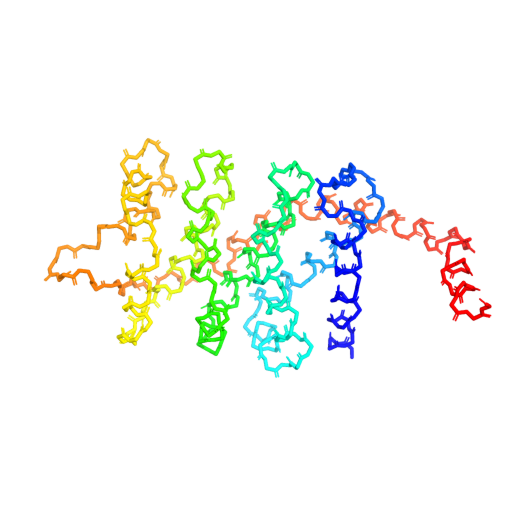 O . HIS A 1 193 ? -15.578 12.205 9.848 1.00 31.23 193 HIS A O 1
ATOM 1531 N N . ARG A 1 194 ? -17.014 12.613 8.140 1.00 32.91 194 ARG A N 1
ATOM 1532 C CA . ARG A 1 194 ? -16.169 13.383 7.206 1.00 32.91 194 ARG A CA 1
ATOM 1533 C C . ARG A 1 194 ? -15.060 14.210 7.882 1.00 32.91 194 ARG A C 1
ATOM 1535 O O . ARG A 1 194 ? -15.366 15.172 8.579 1.00 32.91 194 ARG A O 1
ATOM 1542 N N . TYR A 1 195 ? -13.809 13.969 7.485 1.00 34.97 195 TYR A N 1
ATOM 1543 C CA . TYR A 1 195 ? -12.818 15.037 7.319 1.00 34.97 195 TYR A CA 1
ATOM 1544 C C . TYR A 1 195 ? -12.613 15.269 5.822 1.00 34.97 195 TYR A C 1
ATOM 1546 O O . TYR A 1 195 ? -11.944 14.501 5.142 1.00 34.97 195 TYR A O 1
ATOM 1554 N N . HIS A 1 196 ? -13.206 16.344 5.307 1.00 35.34 196 HIS A N 1
ATOM 1555 C CA . HIS A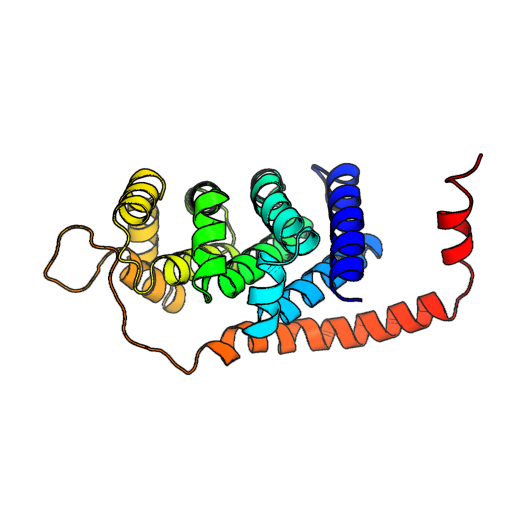 1 196 ? -13.046 16.791 3.919 1.00 35.34 196 HIS A CA 1
ATOM 1556 C C . HIS A 1 196 ? -11.719 17.544 3.675 1.00 35.34 196 HIS A C 1
ATOM 1558 O O . HIS A 1 196 ? -11.560 18.152 2.627 1.00 35.34 196 HIS A O 1
ATOM 1564 N N . ASN A 1 197 ? -10.776 17.517 4.629 1.00 33.28 197 ASN A N 1
ATOM 1565 C CA . ASN A 1 197 ? -9.530 18.297 4.584 1.00 33.28 197 ASN A CA 1
ATOM 1566 C C . ASN A 1 197 ? -8.243 17.450 4.493 1.00 33.28 197 ASN A C 1
ATOM 1568 O O . ASN A 1 197 ? -7.164 18.017 4.348 1.00 33.28 197 ASN A O 1
ATOM 1572 N N . ASP A 1 198 ? -8.329 16.115 4.536 1.00 40.62 198 ASP A N 1
ATOM 1573 C CA . ASP A 1 198 ? -7.147 15.232 4.509 1.00 40.62 198 ASP A CA 1
ATOM 1574 C C . ASP A 1 198 ? -6.744 14.754 3.103 1.00 40.62 198 ASP A C 1
ATOM 1576 O O . ASP A 1 198 ? -5.643 14.223 2.951 1.00 40.62 198 ASP A O 1
ATOM 1580 N N . GLU A 1 199 ? -7.552 15.012 2.061 1.00 39.81 199 GLU A N 1
ATOM 1581 C CA . GLU A 1 199 ? -7.157 14.760 0.657 1.00 39.81 199 GLU A CA 1
ATOM 1582 C C . GLU A 1 199 ? -5.885 15.538 0.266 1.00 39.81 199 GLU A C 1
ATOM 1584 O O . GLU A 1 199 ? -5.185 15.179 -0.678 1.00 39.81 199 GLU A O 1
ATOM 1589 N N . ILE A 1 200 ? -5.542 16.572 1.039 1.00 36.97 200 ILE A N 1
ATOM 1590 C CA . ILE A 1 200 ? -4.392 17.443 0.810 1.00 36.97 200 ILE A CA 1
ATOM 1591 C C . ILE A 1 200 ? -3.205 17.051 1.715 1.00 36.97 200 ILE A C 1
ATOM 1593 O O . ILE A 1 200 ? -2.055 17.124 1.289 1.00 36.97 200 ILE A O 1
ATOM 1597 N N . SER A 1 201 ? -3.422 16.552 2.933 1.00 39.78 201 SER A N 1
ATOM 1598 C CA . SER A 1 201 ? -2.353 16.490 3.946 1.00 39.78 201 SER A CA 1
ATOM 1599 C C . SER A 1 201 ? -1.292 15.400 3.713 1.00 39.78 201 SER A C 1
ATOM 1601 O O . SER A 1 201 ? -0.103 15.680 3.875 1.00 39.78 201 SER A O 1
ATOM 1603 N N . LEU A 1 202 ? -1.647 14.183 3.273 1.00 42.34 202 LEU A N 1
ATOM 1604 C CA . LEU A 1 202 ? -0.637 13.125 3.051 1.00 42.34 202 LEU A CA 1
ATOM 1605 C C . LEU A 1 202 ? 0.102 13.279 1.704 1.00 42.34 202 LEU A C 1
ATOM 1607 O O . LEU A 1 202 ? 1.295 12.975 1.595 1.00 42.34 202 LEU A O 1
ATOM 1611 N N . ALA A 1 203 ? -0.576 13.836 0.695 1.00 37.78 203 ALA A N 1
ATOM 1612 C CA . ALA A 1 203 ? 0.046 14.237 -0.565 1.00 37.78 203 ALA A CA 1
ATOM 1613 C C . ALA A 1 203 ? 1.039 15.404 -0.360 1.00 37.78 203 ALA A C 1
ATOM 1615 O O . ALA A 1 203 ? 2.124 15.398 -0.942 1.00 37.78 203 ALA A O 1
ATOM 1616 N N . PHE A 1 204 ? 0.746 16.358 0.535 1.00 34.88 204 PHE A N 1
ATOM 1617 C CA . PHE A 1 204 ? 1.639 17.494 0.814 1.00 34.88 204 PHE A CA 1
ATOM 1618 C C . PHE A 1 204 ? 2.882 17.150 1.651 1.00 34.88 204 PHE A C 1
ATOM 1620 O O . PHE A 1 204 ? 3.945 17.736 1.423 1.00 34.88 204 PHE A O 1
ATOM 1627 N N . VAL A 1 205 ? 2.806 16.184 2.577 1.00 37.66 205 VAL A N 1
ATOM 1628 C CA . VAL A 1 205 ? 4.011 15.666 3.270 1.00 37.66 205 VAL A CA 1
ATOM 1629 C C . VAL A 1 205 ? 4.976 15.028 2.259 1.00 37.66 205 VAL A C 1
ATOM 1631 O O . VAL A 1 205 ? 6.202 15.158 2.364 1.00 37.66 205 VAL A O 1
ATOM 1634 N N . THR A 1 206 ? 4.410 14.426 1.213 1.00 39.75 206 THR A N 1
ATOM 1635 C CA . THR A 1 206 ? 5.152 13.858 0.088 1.00 39.75 206 THR A CA 1
ATOM 1636 C C . THR A 1 206 ? 5.741 14.951 -0.785 1.00 39.75 206 THR A C 1
ATOM 1638 O O . THR A 1 206 ? 6.937 14.898 -1.025 1.00 39.75 206 THR A O 1
ATOM 1641 N N . LEU A 1 207 ? 4.991 15.992 -1.168 1.00 36.69 207 LEU A N 1
ATOM 1642 C CA . LEU A 1 207 ? 5.534 17.117 -1.945 1.00 36.69 207 LEU A CA 1
ATOM 1643 C C . LEU A 1 207 ? 6.749 17.760 -1.266 1.00 36.69 207 LEU A C 1
ATOM 1645 O O . LEU A 1 207 ? 7.770 17.905 -1.918 1.00 36.69 207 LEU A O 1
ATOM 1649 N N . ARG A 1 208 ? 6.761 18.013 0.049 1.00 31.48 208 ARG A N 1
ATOM 1650 C CA . ARG A 1 208 ? 7.962 18.614 0.673 1.00 31.48 208 ARG A CA 1
ATOM 1651 C C . ARG A 1 208 ? 9.206 17.718 0.678 1.00 31.48 208 ARG A C 1
ATOM 1653 O O . ARG A 1 208 ? 10.322 18.226 0.596 1.00 31.48 208 ARG A O 1
ATOM 1660 N N . THR A 1 209 ? 9.039 16.399 0.740 1.00 36.31 209 THR A N 1
ATOM 1661 C CA . THR A 1 209 ? 10.168 15.446 0.779 1.00 36.31 209 THR A CA 1
ATOM 1662 C C . THR A 1 209 ? 10.575 14.980 -0.625 1.00 36.31 209 THR A C 1
ATOM 1664 O O . THR A 1 209 ? 11.750 14.718 -0.900 1.00 36.31 209 THR A O 1
ATOM 1667 N N . VAL A 1 210 ? 9.598 14.900 -1.529 1.00 38.28 210 VAL A N 1
ATOM 1668 C CA . VAL A 1 210 ? 9.725 14.473 -2.919 1.00 38.28 210 VAL A CA 1
ATOM 1669 C C . VAL A 1 210 ? 10.092 15.645 -3.814 1.00 38.28 210 VAL A C 1
ATOM 1671 O O . VAL A 1 210 ? 10.953 15.416 -4.633 1.00 38.28 210 VAL A O 1
ATOM 1674 N N . GLU A 1 211 ? 9.621 16.885 -3.647 1.00 34.47 211 GLU A N 1
ATOM 1675 C CA . GLU A 1 211 ? 10.092 18.051 -4.430 1.00 34.47 211 GLU A CA 1
ATOM 1676 C C . GLU A 1 211 ? 11.587 18.304 -4.225 1.00 34.47 211 GLU A C 1
ATOM 1678 O O . GLU A 1 211 ? 12.317 18.485 -5.200 1.00 34.47 211 GLU A O 1
ATOM 1683 N N . TYR A 1 212 ? 12.082 18.216 -2.985 1.00 31.75 212 TYR A N 1
ATOM 1684 C CA . TYR A 1 212 ? 13.515 18.354 -2.702 1.00 31.75 212 TYR A CA 1
ATOM 1685 C C . TYR A 1 212 ? 14.341 17.254 -3.387 1.00 31.75 212 TYR A C 1
ATOM 1687 O O . TYR A 1 212 ? 15.435 17.508 -3.891 1.00 31.75 212 TYR A O 1
ATOM 1695 N N . ARG A 1 213 ? 13.813 16.024 -3.465 1.00 36.47 213 ARG A N 1
ATOM 1696 C CA . ARG A 1 213 ? 14.488 14.894 -4.123 1.00 36.47 213 ARG A CA 1
ATOM 1697 C C . ARG A 1 213 ? 14.225 14.817 -5.633 1.00 36.47 213 ARG A C 1
ATOM 1699 O O . ARG A 1 213 ? 15.116 14.377 -6.344 1.00 36.47 213 ARG A O 1
ATOM 1706 N N . PHE A 1 214 ? 13.090 15.295 -6.146 1.00 35.53 214 PHE A N 1
ATOM 1707 C CA . PHE A 1 214 ? 12.726 15.386 -7.568 1.00 35.53 214 PHE A CA 1
ATOM 1708 C C . PHE A 1 214 ? 13.456 16.533 -8.245 1.00 35.53 214 PHE A C 1
ATOM 1710 O O . PHE A 1 214 ? 13.860 16.365 -9.387 1.00 35.53 214 PHE A O 1
ATOM 1717 N N . ALA A 1 215 ? 13.689 17.662 -7.573 1.00 33.06 215 ALA A N 1
ATOM 1718 C CA . ALA A 1 215 ? 14.567 18.703 -8.100 1.00 33.06 215 ALA A CA 1
ATOM 1719 C C . ALA A 1 215 ? 15.980 18.135 -8.332 1.00 33.06 215 ALA A C 1
ATOM 1721 O O . ALA A 1 215 ? 16.543 18.283 -9.414 1.00 33.06 215 ALA A O 1
ATOM 1722 N N . LEU A 1 216 ? 16.501 17.370 -7.366 1.00 33.44 216 LEU A N 1
ATOM 1723 C CA . LEU A 1 216 ? 17.788 16.671 -7.462 1.00 33.44 216 LEU A CA 1
ATOM 1724 C C . LEU A 1 216 ? 17.786 15.511 -8.478 1.00 33.44 216 LEU A C 1
ATOM 1726 O O . LEU A 1 216 ? 18.766 15.330 -9.201 1.00 33.44 216 LEU A O 1
ATOM 1730 N N . CYS A 1 217 ? 16.704 14.733 -8.567 1.00 36.28 217 CYS A N 1
ATOM 1731 C CA . CYS A 1 217 ? 16.596 13.576 -9.458 1.00 36.28 217 CYS A CA 1
ATOM 1732 C C . CYS A 1 217 ? 16.289 13.994 -10.903 1.00 36.28 217 CYS A C 1
ATOM 1734 O O . CYS A 1 217 ? 16.884 13.452 -11.818 1.00 36.28 217 CYS A O 1
ATOM 1736 N N . SER A 1 218 ? 15.479 15.028 -11.135 1.00 32.78 218 SER A N 1
ATOM 1737 C CA . SER A 1 218 ? 15.273 15.646 -12.454 1.00 32.78 218 SER A CA 1
ATOM 1738 C C . SER A 1 218 ? 16.567 16.271 -12.980 1.00 32.78 218 SER A C 1
ATOM 1740 O O . SER A 1 218 ? 16.891 16.107 -14.154 1.00 32.78 218 SER A O 1
ATOM 1742 N N . TYR A 1 219 ? 17.371 16.902 -12.114 1.00 34.28 219 TYR A N 1
ATOM 1743 C CA . TYR A 1 219 ? 18.697 17.405 -12.492 1.00 34.28 219 TYR A CA 1
ATOM 1744 C C . TYR A 1 219 ? 19.663 16.263 -12.855 1.00 34.28 219 TYR A C 1
ATOM 1746 O O . TYR A 1 219 ? 20.361 16.341 -13.865 1.00 34.28 219 TYR A O 1
ATOM 1754 N N . LYS A 1 220 ? 19.659 15.164 -12.086 1.00 36.50 220 LYS A N 1
ATOM 1755 C CA . LYS A 1 220 ? 20.492 13.978 -12.353 1.00 36.50 220 LYS A CA 1
ATOM 1756 C C . LYS A 1 220 ? 20.023 13.160 -13.558 1.00 36.50 220 LYS A C 1
ATOM 1758 O O . LYS A 1 220 ? 20.860 12.721 -14.331 1.00 36.50 220 LYS A O 1
ATOM 1763 N N . ILE A 1 221 ? 18.721 13.002 -13.773 1.00 35.69 221 ILE A N 1
ATOM 1764 C CA . ILE A 1 221 ? 18.151 12.327 -14.946 1.00 35.69 221 ILE A CA 1
ATOM 1765 C C . ILE A 1 221 ? 18.396 13.172 -16.199 1.00 35.69 221 ILE A C 1
ATOM 1767 O O . ILE A 1 221 ? 18.827 12.626 -17.205 1.00 35.69 221 ILE A O 1
ATOM 1771 N N . LYS A 1 222 ? 18.248 14.506 -16.146 1.00 33.97 222 LYS A N 1
ATOM 1772 C CA . LYS A 1 222 ? 18.663 15.390 -17.254 1.00 33.97 222 LYS A CA 1
ATOM 1773 C C . LYS A 1 222 ? 20.167 15.311 -17.536 1.00 33.97 222 LYS A C 1
ATOM 1775 O O . LYS A 1 222 ? 20.557 15.438 -18.693 1.00 33.97 222 LYS A O 1
ATOM 1780 N N . ALA A 1 223 ? 21.002 15.092 -16.518 1.00 36.25 223 ALA A N 1
ATOM 1781 C CA . ALA A 1 223 ? 22.434 14.856 -16.699 1.00 36.25 223 ALA A CA 1
ATOM 1782 C C . ALA A 1 223 ? 22.720 13.480 -17.333 1.00 36.25 223 ALA A C 1
ATOM 1784 O O . ALA A 1 223 ? 23.488 13.410 -18.283 1.00 36.25 223 ALA A O 1
ATOM 1785 N N . ILE A 1 224 ? 22.040 12.418 -16.889 1.00 40.94 224 ILE A N 1
ATOM 1786 C CA . ILE A 1 224 ? 22.157 11.055 -17.442 1.00 40.94 224 ILE A CA 1
ATOM 1787 C C . ILE A 1 224 ? 21.639 10.984 -18.889 1.00 40.94 224 ILE A C 1
ATOM 1789 O O . ILE A 1 224 ? 22.234 10.308 -19.717 1.00 40.94 224 ILE A O 1
ATOM 1793 N N . VAL A 1 225 ? 20.567 11.708 -19.222 1.00 38.34 225 VAL A N 1
ATOM 1794 C CA . VAL A 1 225 ? 20.026 11.793 -20.592 1.00 38.34 225 VAL A CA 1
ATOM 1795 C C . VAL A 1 225 ? 20.910 12.657 -21.505 1.00 38.34 225 VAL A C 1
ATOM 1797 O O . VAL A 1 225 ? 20.951 12.424 -22.708 1.00 38.34 225 VAL A O 1
ATOM 1800 N N . ARG A 1 226 ? 21.648 13.638 -20.962 1.00 39.06 226 ARG A N 1
ATOM 1801 C CA . ARG A 1 226 ? 22.650 14.406 -21.729 1.00 39.06 226 ARG A CA 1
ATOM 1802 C C . ARG A 1 226 ? 23.927 13.609 -22.002 1.00 39.06 226 ARG A C 1
ATOM 1804 O O . ARG A 1 226 ? 24.553 13.823 -23.036 1.00 39.06 226 ARG A O 1
ATOM 1811 N N . ASP A 1 227 ? 24.307 12.709 -21.102 1.00 41.38 227 ASP A N 1
ATOM 1812 C CA . ASP A 1 227 ? 25.492 11.861 -21.233 1.00 41.38 227 ASP A CA 1
ATOM 1813 C C . ASP A 1 227 ? 25.094 10.540 -21.924 1.00 41.38 227 ASP A C 1
ATOM 1815 O O . ASP A 1 227 ? 24.846 9.514 -21.295 1.00 41.38 227 ASP A O 1
ATOM 1819 N N . ASN A 1 228 ? 24.958 10.609 -23.253 1.00 39.62 228 ASN A N 1
ATOM 1820 C CA . ASN A 1 228 ? 24.394 9.622 -24.194 1.00 39.62 228 ASN A CA 1
ATOM 1821 C C . ASN A 1 228 ? 25.096 8.235 -24.260 1.00 39.62 228 ASN A C 1
ATOM 1823 O O . ASN A 1 228 ? 25.222 7.642 -25.329 1.00 39.62 228 ASN A O 1
ATOM 1827 N N . ARG A 1 229 ? 25.570 7.676 -23.142 1.00 42.00 229 ARG A N 1
ATOM 1828 C CA . ARG A 1 229 ? 26.302 6.397 -23.100 1.00 42.00 229 ARG A CA 1
ATOM 1829 C C . ARG A 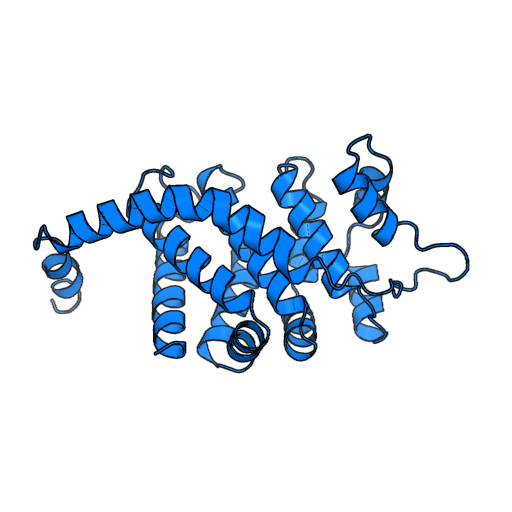1 229 ? 25.551 5.225 -22.467 1.00 42.00 229 ARG A C 1
ATOM 1831 O O . ARG A 1 229 ? 26.023 4.102 -22.595 1.00 42.00 229 ARG A O 1
ATOM 1838 N N . PHE A 1 230 ? 24.397 5.437 -21.826 1.00 46.16 230 PHE A N 1
ATOM 1839 C CA . PHE A 1 230 ? 23.767 4.377 -21.018 1.00 46.16 230 PHE A CA 1
ATOM 1840 C C . PHE A 1 230 ? 22.561 3.671 -21.663 1.00 46.16 230 PHE A C 1
ATOM 1842 O O . PHE A 1 230 ? 22.334 2.495 -21.402 1.00 46.16 230 PHE A O 1
ATOM 1849 N N . ILE A 1 231 ? 21.807 4.323 -22.556 1.00 43.38 231 ILE A N 1
ATOM 1850 C CA . ILE A 1 231 ? 20.646 3.670 -23.202 1.00 43.38 231 ILE A CA 1
ATOM 1851 C C . ILE A 1 231 ? 21.096 2.606 -24.225 1.00 43.38 231 ILE A C 1
ATOM 1853 O O . ILE A 1 231 ? 20.396 1.620 -24.447 1.00 43.38 231 ILE A O 1
ATOM 1857 N N . GLY A 1 232 ? 22.303 2.743 -24.784 1.00 33.06 232 GLY A N 1
ATOM 1858 C CA . GLY A 1 232 ? 22.857 1.786 -25.747 1.00 33.06 232 GLY A CA 1
ATOM 1859 C C . GLY A 1 232 ? 23.237 0.422 -25.159 1.00 33.06 232 GLY A C 1
ATOM 1860 O O . GLY A 1 232 ? 23.196 -0.566 -25.883 1.00 33.06 232 GLY A O 1
ATOM 1861 N N . SER A 1 233 ? 23.571 0.323 -23.867 1.00 37.00 233 SER A N 1
ATOM 1862 C CA . SER A 1 233 ? 24.078 -0.927 -23.273 1.00 37.00 233 SER A CA 1
ATOM 1863 C C . SER A 1 233 ? 22.990 -1.848 -22.714 1.00 37.00 233 SER A C 1
ATOM 1865 O O . SER A 1 233 ? 23.217 -3.050 -22.609 1.00 37.00 233 SER A O 1
ATOM 1867 N N . ILE A 1 234 ? 21.801 -1.324 -22.398 1.00 39.69 234 ILE A N 1
ATOM 1868 C CA . ILE A 1 234 ? 20.670 -2.134 -21.906 1.00 39.69 234 ILE A CA 1
ATOM 1869 C C . ILE A 1 234 ? 19.903 -2.780 -23.071 1.00 39.69 234 ILE A C 1
ATOM 1871 O O . ILE A 1 234 ? 19.395 -3.889 -22.935 1.00 39.69 234 ILE A O 1
ATOM 1875 N N . LEU A 1 235 ? 19.868 -2.134 -24.241 1.00 34.03 235 LEU A N 1
ATOM 1876 C CA . LEU A 1 235 ? 19.176 -2.656 -25.426 1.00 34.03 235 LEU A CA 1
ATOM 1877 C C . LEU A 1 235 ? 20.006 -3.660 -26.247 1.00 34.03 235 LEU A C 1
ATOM 1879 O O . LEU A 1 235 ? 19.430 -4.409 -27.028 1.00 34.03 235 LEU A O 1
ATOM 1883 N N . PHE A 1 236 ? 21.330 -3.723 -26.060 1.00 35.19 236 PHE A N 1
ATOM 1884 C CA . PHE A 1 236 ? 22.200 -4.609 -26.848 1.00 35.19 236 PHE A CA 1
ATOM 1885 C C . PHE A 1 236 ? 22.414 -6.013 -26.267 1.00 35.19 236 PHE A C 1
ATOM 1887 O O . PHE A 1 236 ? 22.944 -6.862 -26.971 1.00 35.19 236 PHE A O 1
ATOM 1894 N N . ASN A 1 237 ? 21.982 -6.293 -25.033 1.00 33.84 237 ASN A N 1
ATOM 1895 C CA . ASN A 1 237 ? 22.206 -7.598 -24.386 1.00 33.84 237 ASN A CA 1
ATOM 1896 C C . ASN A 1 237 ? 20.950 -8.488 -24.311 1.00 33.84 237 ASN A C 1
ATOM 1898 O O . ASN A 1 237 ? 20.926 -9.475 -23.583 1.00 33.84 237 ASN A O 1
ATOM 1902 N N . ALA A 1 238 ? 19.899 -8.132 -25.055 1.00 34.78 238 ALA A N 1
ATOM 1903 C CA . ALA A 1 238 ? 18.681 -8.933 -25.197 1.00 34.78 238 ALA A CA 1
ATOM 1904 C C . ALA A 1 238 ? 18.557 -9.614 -26.578 1.00 34.78 238 ALA A C 1
ATOM 1906 O O . ALA A 1 238 ? 17.518 -10.201 -26.857 1.00 34.78 238 ALA A O 1
ATOM 1907 N N . ASN A 1 239 ? 19.589 -9.541 -27.431 1.00 35.19 239 ASN A N 1
ATOM 1908 C CA . ASN A 1 239 ? 19.624 -10.156 -28.768 1.00 35.19 239 ASN A CA 1
ATOM 1909 C C . ASN A 1 239 ? 21.029 -10.682 -29.137 1.00 35.19 239 ASN A C 1
ATOM 1911 O O . ASN A 1 239 ? 21.571 -10.345 -30.192 1.00 35.19 239 ASN A O 1
ATOM 1915 N N . SER A 1 240 ? 21.624 -11.510 -28.278 1.00 32.78 240 SER A N 1
ATOM 1916 C CA . SER A 1 240 ? 22.821 -12.299 -28.614 1.00 32.78 240 SER A CA 1
ATOM 1917 C C . SER A 1 240 ? 22.871 -13.586 -27.813 1.00 32.78 240 SER A C 1
ATOM 1919 O O . SER A 1 240 ? 22.768 -13.470 -26.571 1.00 32.78 240 SER A O 1
#

InterPro domains:
  IPR039584 Heat shock factor 2-binding protein [PTHR15434] (3-178)